Protein AF-0000000074541898 (afdb_homodimer)

pLDDT: mean 89.72, std 9.86, range [51.72, 97.56]

Foldseek 3Di:
DAWDQWKKKKKFFDPVLQVLLCVVPVPDGPVVVVPSDIDMDTHGQDPPQPCVVCVVCLVVVQVVVVCVRPVDCVSPDPDDDVVVSVVGIDMDIGNIDHDPVD/DAWDQWKKKKKFFDPVLQVLLCVVPVPDGCVVVVSSDIDMDTHGQDPPQPCVVCVVCVVVVQVVVVCVRPVPCVSPDPDDDVVVSVVGIDMDIGNIDHDPVD

Sequence (204 aa):
MNIVNRCAITIVYKQPFADWNDRVFPDMPMESHGYKESYTYLVKEEMDISEKIMKKYYKQIFEDALEGMCTDESEWPPNRTFKLFTEWFDFHISGWVVDLVKMNIVNRCAITIVYKQPFADWNDRVFPDMPMESHGYKESYTYLVKEEMDISEKIMKKYYKQIFEDALEGMCTDESEWPPNRTFKLFTEWFDFHISGWVVDLVK

Nearest PDB structures (foldseek):
  8twq-assembly1_A  TM=3.187E-01  e=6.200E+00  Lambdavirus lambda
  6v92-assembly1_H  TM=2.651E-01  e=9.153E+00  Saccharomyces cerevisiae S288C
  3po5-assembly1_A  TM=2.087E-01  e=4.837E+00  Thermus aquaticus

Structure (mmCIF, N/CA/C/O backbone):
data_AF-0000000074541898-model_v1
#
loop_
_entity.id
_entity.type
_entity.pdbx_description
1 polymer 'Uncharacterized protein'
#
loop_
_atom_site.group_PDB
_atom_site.id
_atom_site.type_symbol
_atom_site.label_atom_id
_atom_site.label_alt_id
_atom_site.label_comp_id
_atom_site.label_asym_id
_atom_site.label_entity_id
_atom_site.label_seq_id
_atom_site.pdbx_PDB_ins_code
_atom_site.Cartn_x
_atom_site.Cartn_y
_atom_site.Cartn_z
_atom_site.occupancy
_atom_site.B_iso_or_equiv
_atom_site.auth_seq_id
_atom_site.auth_comp_id
_atom_site.auth_asym_id
_atom_site.auth_atom_id
_atom_site.pdbx_PDB_model_num
ATOM 1 N N . MET A 1 1 ? -0.887 7.184 17.547 1 73.69 1 MET A N 1
ATOM 2 C CA . MET A 1 1 ? -0.823 6.23 16.438 1 73.69 1 MET A CA 1
ATOM 3 C C . MET A 1 1 ? -0.303 4.879 16.922 1 73.69 1 MET A C 1
ATOM 5 O O . MET A 1 1 ? 0.532 4.812 17.828 1 73.69 1 MET A O 1
ATOM 9 N N . ASN A 1 2 ? -1.008 3.877 16.578 1 90.94 2 ASN A N 1
ATOM 10 C CA . ASN A 1 2 ? -0.56 2.521 16.875 1 90.94 2 ASN A CA 1
ATOM 11 C C . ASN A 1 2 ? 0.365 1.982 15.797 1 90.94 2 ASN A C 1
ATOM 13 O O . ASN A 1 2 ? -0.094 1.359 14.836 1 90.94 2 ASN A O 1
ATOM 17 N N . ILE A 1 3 ? 1.641 2.166 16.078 1 91.38 3 ILE A N 1
ATOM 18 C CA . ILE A 1 3 ? 2.646 1.779 15.094 1 91.38 3 ILE A CA 1
ATOM 19 C C . ILE A 1 3 ? 2.883 0.272 15.156 1 91.38 3 ILE A C 1
ATOM 21 O O . ILE A 1 3 ? 2.98 -0.298 16.25 1 91.38 3 ILE A O 1
ATOM 25 N N . VAL A 1 4 ? 2.869 -0.28 14.07 1 92.81 4 VAL A N 1
ATOM 26 C CA . VAL A 1 4 ? 3.188 -1.697 13.93 1 92.81 4 VAL A CA 1
ATOM 27 C C . VAL A 1 4 ? 4.656 -1.86 13.539 1 92.81 4 VAL A C 1
ATOM 29 O O . VAL A 1 4 ? 5.148 -1.169 12.648 1 92.81 4 VAL A O 1
ATOM 32 N N . ASN A 1 5 ? 5.41 -2.732 14.219 1 92.25 5 ASN A N 1
ATOM 33 C CA . ASN A 1 5 ? 6.824 -2.945 13.938 1 92.25 5 ASN A CA 1
ATOM 34 C C . ASN A 1 5 ? 7.023 -3.785 12.68 1 92.25 5 ASN A C 1
ATOM 36 O O . ASN A 1 5 ? 7.566 -4.891 12.742 1 92.25 5 ASN A O 1
ATOM 40 N N . ARG A 1 6 ? 6.613 -3.246 11.586 1 93.81 6 ARG A N 1
ATOM 41 C CA . ARG A 1 6 ? 6.715 -3.84 10.258 1 93.81 6 ARG A CA 1
ATOM 42 C C . ARG A 1 6 ? 6.953 -2.771 9.203 1 93.81 6 ARG A C 1
ATOM 44 O O . ARG A 1 6 ? 6.711 -1.586 9.438 1 93.81 6 ARG A O 1
ATOM 51 N N . CYS A 1 7 ? 7.562 -3.109 8.172 1 93.5 7 CYS A N 1
ATOM 52 C CA . CYS A 1 7 ? 7.402 -2.414 6.898 1 93.5 7 CYS A CA 1
ATOM 53 C C . CYS A 1 7 ? 6.312 -3.062 6.059 1 93.5 7 CYS A C 1
ATOM 55 O O . CYS A 1 7 ? 5.832 -4.152 6.387 1 93.5 7 CYS A O 1
ATOM 57 N N . ALA A 1 8 ? 5.906 -2.365 5.109 1 95.12 8 ALA A N 1
ATOM 58 C CA . ALA A 1 8 ? 4.871 -2.924 4.242 1 95.12 8 ALA A CA 1
ATOM 59 C C . ALA A 1 8 ? 5.254 -2.783 2.771 1 95.12 8 ALA A C 1
ATOM 61 O O . ALA A 1 8 ? 5.844 -1.778 2.371 1 95.12 8 ALA A O 1
ATOM 62 N N . ILE A 1 9 ? 4.938 -3.779 2.004 1 95.12 9 ILE A N 1
ATOM 63 C CA . ILE A 1 9 ? 5.031 -3.762 0.549 1 95.12 9 ILE A CA 1
ATOM 64 C C . ILE A 1 9 ? 3.648 -3.992 -0.059 1 95.12 9 ILE A C 1
ATOM 66 O O . ILE A 1 9 ? 3.027 -5.031 0.171 1 95.12 9 ILE A O 1
ATOM 70 N N . THR A 1 10 ? 3.15 -2.988 -0.765 1 95.31 10 THR A N 1
ATOM 71 C CA . THR A 1 10 ? 1.881 -3.115 -1.47 1 95.31 10 THR A CA 1
ATOM 72 C C . THR A 1 10 ? 2.109 -3.303 -2.967 1 95.31 10 THR A C 1
ATOM 74 O O . THR A 1 10 ? 2.797 -2.5 -3.6 1 95.31 10 THR A O 1
ATOM 77 N N . ILE A 1 11 ? 1.519 -4.383 -3.486 1 94.69 11 ILE A N 1
ATOM 78 C CA . ILE A 1 11 ? 1.663 -4.59 -4.922 1 94.69 11 ILE A CA 1
ATOM 79 C C . ILE A 1 11 ? 0.333 -4.316 -5.621 1 94.69 11 ILE A C 1
ATOM 81 O O . ILE A 1 11 ? -0.734 -4.492 -5.027 1 94.69 11 ILE A O 1
ATOM 85 N N . VAL A 1 12 ? 0.429 -3.875 -6.852 1 92.31 12 VAL A N 1
ATOM 86 C CA . VAL A 1 12 ? -0.691 -3.648 -7.758 1 92.31 12 VAL A CA 1
ATOM 87 C C . VAL A 1 12 ? -0.446 -4.379 -9.078 1 92.31 12 VAL A C 1
ATOM 89 O O . VAL A 1 12 ? 0.607 -4.219 -9.695 1 92.31 12 VAL A O 1
ATOM 92 N N . TYR A 1 13 ? -1.43 -5.102 -9.453 1 92.56 13 TYR A N 1
ATOM 93 C CA . TYR A 1 13 ? -1.271 -5.898 -10.664 1 92.56 13 TYR A CA 1
AT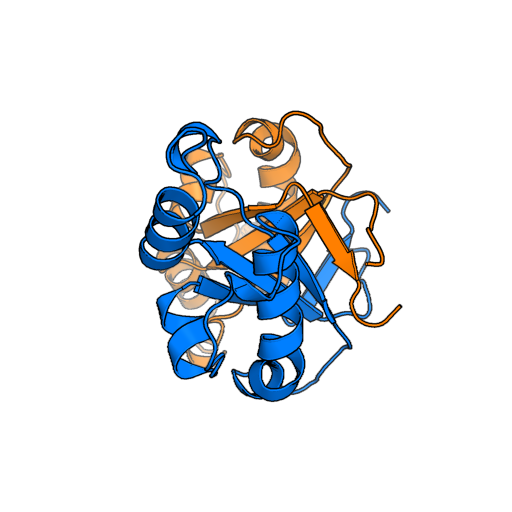OM 94 C C . TYR A 1 13 ? -1.226 -5.008 -11.898 1 92.56 13 TYR A C 1
ATOM 96 O O . TYR A 1 13 ? -2.008 -4.062 -12.016 1 92.56 13 TYR A O 1
ATOM 104 N N . LYS A 1 14 ? -0.263 -5.336 -12.773 1 92.56 14 LYS A N 1
ATOM 105 C CA . LYS A 1 14 ? -0.2 -4.68 -14.078 1 92.56 14 LYS A CA 1
ATOM 106 C C . LYS A 1 14 ? -0.802 -5.559 -15.164 1 92.56 14 LYS A C 1
ATOM 108 O O . LYS A 1 14 ? -1.227 -6.688 -14.898 1 92.56 14 LYS A O 1
ATOM 113 N N . GLN A 1 15 ? -0.822 -4.945 -16.312 1 93.19 15 GLN A N 1
ATOM 114 C CA . GLN A 1 15 ? -1.479 -5.598 -17.438 1 93.19 15 GLN A CA 1
ATOM 115 C C . GLN A 1 15 ? -0.833 -6.945 -17.734 1 93.19 15 GLN A C 1
ATOM 117 O O . GLN A 1 15 ? -1.527 -7.926 -18.016 1 93.19 15 GLN A O 1
ATOM 122 N N . PRO A 1 16 ? 0.488 -7.117 -17.688 1 94.88 16 PRO A N 1
ATOM 123 C CA . PRO A 1 16 ? 1.091 -8.414 -18 1 94.88 16 PRO A CA 1
ATOM 124 C C . PRO A 1 16 ? 0.641 -9.523 -17.047 1 94.88 16 PRO A C 1
ATOM 126 O O . PRO A 1 16 ? 0.503 -10.68 -17.469 1 94.88 16 PRO A O 1
ATOM 129 N N . PHE A 1 17 ? 0.461 -9.227 -15.859 1 94.88 17 PHE A N 1
ATOM 130 C CA . PHE A 1 17 ? -0.076 -10.211 -14.93 1 94.88 17 PHE A CA 1
ATOM 131 C C . PHE A 1 17 ? -1.477 -10.648 -15.352 1 94.88 17 PHE A C 1
ATOM 133 O O . PHE A 1 17 ? -1.789 -11.836 -15.352 1 94.88 17 PHE A O 1
ATOM 140 N N . ALA A 1 18 ? -2.27 -9.672 -15.688 1 92.56 18 ALA A N 1
ATOM 141 C CA . ALA A 1 18 ? -3.627 -9.969 -16.141 1 92.56 18 ALA A CA 1
ATOM 142 C C . ALA A 1 18 ? -3.613 -10.828 -17.406 1 92.56 18 ALA A C 1
ATOM 144 O O . ALA A 1 18 ? -4.422 -11.75 -17.531 1 92.56 18 ALA A O 1
ATOM 145 N N . ASP A 1 19 ? -2.754 -10.477 -18.281 1 94.25 19 ASP A N 1
ATOM 146 C CA . ASP A 1 19 ? -2.627 -11.25 -19.516 1 94.25 19 ASP A CA 1
ATOM 147 C C . ASP A 1 19 ? -2.303 -12.719 -19.203 1 94.25 19 ASP A C 1
ATOM 149 O O . ASP A 1 19 ? -2.846 -13.625 -19.844 1 94.25 19 ASP A O 1
ATOM 153 N N . TRP A 1 20 ? -1.341 -12.859 -18.328 1 96.06 20 TRP A N 1
ATOM 154 C CA . TRP A 1 20 ? -0.98 -14.203 -17.906 1 96.06 20 TRP A CA 1
ATOM 155 C C . TRP A 1 20 ? -2.191 -14.945 -17.344 1 96.06 20 TRP A C 1
ATOM 157 O O . TRP A 1 20 ? -2.475 -16.078 -17.734 1 96.06 20 TRP A O 1
ATOM 167 N N . ASN A 1 21 ? -2.855 -14.352 -16.375 1 93.69 21 ASN A N 1
ATOM 168 C CA . ASN A 1 21 ? -4.047 -14.961 -15.797 1 93.69 21 ASN A CA 1
ATOM 169 C C . ASN A 1 21 ? -5.059 -15.352 -16.875 1 93.69 21 ASN A C 1
ATOM 171 O O . ASN A 1 21 ? -5.617 -16.453 -16.828 1 93.69 21 ASN A O 1
ATOM 175 N N . ASP A 1 22 ? -5.297 -14.43 -17.797 1 93.62 22 ASP A N 1
ATOM 176 C CA . ASP A 1 22 ? -6.32 -14.617 -18.828 1 93.62 22 ASP A CA 1
ATOM 177 C C . ASP A 1 22 ? -5.93 -15.734 -19.797 1 93.62 22 ASP A C 1
ATOM 179 O O . ASP A 1 22 ? -6.797 -16.391 -20.375 1 93.62 22 ASP A O 1
ATOM 183 N N . ARG A 1 23 ? -4.648 -15.93 -19.984 1 95.25 23 ARG A N 1
ATOM 184 C CA . ARG A 1 23 ? -4.168 -17.047 -20.797 1 95.25 23 ARG A CA 1
ATOM 185 C C . ARG A 1 23 ? -4.395 -18.375 -20.078 1 95.25 23 ARG A C 1
ATOM 187 O O . ARG A 1 23 ? -4.828 -19.344 -20.703 1 95.25 23 ARG A O 1
ATOM 194 N N . VAL A 1 24 ? -4.07 -18.406 -18.828 1 94.44 24 VAL A N 1
ATOM 195 C CA . VAL A 1 24 ? -4.191 -19.625 -18.031 1 94.44 24 VAL A CA 1
ATOM 196 C C . VAL A 1 24 ? -5.664 -19.938 -17.781 1 94.44 24 VAL A C 1
ATOM 198 O O . VAL A 1 24 ? -6.07 -21.094 -17.781 1 94.44 24 VAL A O 1
ATOM 201 N N . PHE A 1 25 ? -6.438 -18.797 -17.547 1 93.38 25 PHE A N 1
ATOM 202 C CA . PHE A 1 25 ? -7.859 -18.953 -17.25 1 93.38 25 PHE A CA 1
ATOM 203 C C . PHE A 1 25 ? -8.695 -18.078 -18.188 1 93.38 25 PHE A C 1
ATOM 205 O O . PHE A 1 25 ? -9.312 -17.094 -17.734 1 93.38 25 PHE A O 1
ATOM 212 N N . PRO A 1 26 ? -8.93 -18.484 -19.359 1 92.12 26 PRO A N 1
ATOM 213 C CA . PRO A 1 26 ? -9.656 -17.656 -20.328 1 92.12 26 PRO A CA 1
ATOM 214 C C . PRO A 1 26 ? -11.125 -17.469 -19.969 1 92.12 26 PRO A C 1
ATOM 216 O O . PRO A 1 26 ? -11.727 -16.453 -20.328 1 92.12 26 PRO A O 1
ATOM 219 N N . ASP A 1 27 ? -11.672 -18.359 -19.156 1 91.88 27 ASP A N 1
ATOM 220 C CA . ASP A 1 27 ? -13.086 -18.297 -18.812 1 91.88 27 ASP A CA 1
ATOM 221 C C . ASP A 1 27 ? -13.297 -17.453 -17.547 1 91.88 27 ASP A C 1
ATOM 223 O O . ASP A 1 27 ? -14.43 -17.109 -17.203 1 91.88 27 ASP A O 1
ATOM 227 N N . MET A 1 28 ? -12.188 -17.141 -16.891 1 87.44 28 MET A N 1
ATOM 228 C CA . MET A 1 28 ? -12.25 -16.328 -15.68 1 87.44 28 MET A CA 1
ATOM 229 C C . MET A 1 28 ? -11.258 -15.172 -15.758 1 87.44 28 MET A C 1
ATOM 231 O O . MET A 1 28 ? -10.305 -15.109 -14.977 1 87.44 28 MET A O 1
ATOM 235 N N . PRO A 1 29 ? -11.469 -14.234 -16.609 1 86.81 29 PRO A N 1
ATOM 236 C CA . PRO A 1 29 ? -10.5 -13.148 -16.797 1 86.81 29 PRO A CA 1
ATOM 237 C C . PRO A 1 29 ? -10.383 -12.258 -15.562 1 86.81 29 PRO A C 1
ATOM 239 O O . PRO A 1 29 ? -11.344 -12.125 -14.797 1 86.81 29 PRO A O 1
ATOM 242 N N . MET A 1 30 ? -9.188 -11.719 -15.328 1 82.5 30 MET A N 1
ATOM 243 C CA . MET A 1 30 ? -8.883 -10.898 -14.164 1 82.5 30 MET A CA 1
ATOM 244 C C . MET A 1 30 ? -9.75 -9.641 -14.141 1 82.5 30 MET A C 1
ATOM 246 O O . MET A 1 30 ? -10.211 -9.219 -13.078 1 82.5 30 MET A O 1
ATOM 250 N N . GLU A 1 31 ? -9.883 -9.031 -15.242 1 73.06 31 GLU A N 1
ATOM 251 C CA . GLU A 1 31 ? -10.719 -7.832 -15.297 1 73.06 31 GLU A CA 1
ATOM 252 C C . GLU A 1 31 ? -12.109 -8.102 -14.742 1 73.06 31 GLU A C 1
ATOM 254 O O . GLU A 1 31 ? -12.734 -7.215 -14.164 1 73.06 31 GLU A O 1
ATOM 259 N N . SER A 1 32 ? -12.461 -9.219 -15.008 1 64.62 32 SER A N 1
ATOM 260 C CA . SER A 1 32 ? -13.797 -9.594 -14.555 1 64.62 32 SER A CA 1
ATOM 261 C C . SER A 1 32 ? -13.859 -9.664 -13.031 1 64.62 32 SER A C 1
ATOM 263 O O . SER A 1 32 ? -14.945 -9.57 -12.445 1 64.62 32 SER A O 1
ATOM 265 N N . HIS A 1 33 ? -12.758 -9.805 -12.516 1 57 33 HIS A N 1
ATOM 266 C CA . HIS A 1 33 ? -12.703 -9.945 -11.07 1 57 33 HIS A CA 1
ATOM 267 C C . HIS A 1 33 ? -12.531 -8.594 -10.391 1 57 33 HIS A C 1
ATOM 269 O O . HIS A 1 33 ? -12.602 -8.5 -9.156 1 57 33 HIS A O 1
ATOM 275 N N . GLY A 1 34 ? -12.594 -7.566 -11.227 1 54.97 34 GLY A N 1
ATOM 276 C CA . GLY A 1 34 ? -12.43 -6.301 -10.531 1 54.97 34 GLY A CA 1
ATOM 277 C C . GLY A 1 34 ? -11.109 -6.191 -9.797 1 54.97 34 GLY A C 1
ATOM 278 O O . GLY A 1 34 ? -11.016 -5.516 -8.766 1 54.97 34 GLY A O 1
ATOM 279 N N . TYR A 1 35 ? -10.227 -7.094 -10.164 1 51.72 35 TYR A N 1
ATOM 280 C CA . TYR A 1 35 ? -9 -7.309 -9.414 1 51.72 35 TYR A CA 1
ATOM 281 C C . TYR A 1 35 ? -8.117 -6.062 -9.438 1 51.72 35 TYR A C 1
ATOM 283 O O . TYR A 1 35 ? -6.977 -6.109 -9.906 1 51.72 35 TYR A O 1
ATOM 291 N N . LYS A 1 36 ? -8.711 -4.883 -9.711 1 59.44 36 LYS A N 1
ATOM 292 C CA . LYS A 1 36 ? -7.891 -3.709 -9.422 1 59.44 36 LYS A CA 1
ATOM 293 C C . LYS A 1 36 ? -7.422 -3.705 -7.973 1 59.44 36 LYS A C 1
ATOM 295 O O . LYS A 1 36 ? -7.02 -2.666 -7.445 1 59.44 36 LYS A O 1
ATOM 300 N N . GLU A 1 37 ? -7.246 -4.922 -7.594 1 69.25 37 GLU A N 1
ATOM 301 C CA . GLU A 1 37 ? -7.035 -5.059 -6.156 1 69.25 37 GLU A CA 1
ATOM 302 C C . GLU A 1 37 ? -5.551 -5.004 -5.809 1 69.25 37 GLU A C 1
ATOM 304 O O . GLU A 1 37 ? -4.703 -5.367 -6.625 1 69.25 37 GLU A O 1
ATOM 309 N N . SER A 1 38 ? -5.254 -4.367 -4.824 1 85.5 38 SER A N 1
ATOM 310 C CA . SER A 1 38 ? -3.914 -4.348 -4.242 1 85.5 38 SER A CA 1
ATOM 311 C C . SER A 1 38 ? -3.799 -5.336 -3.088 1 85.5 3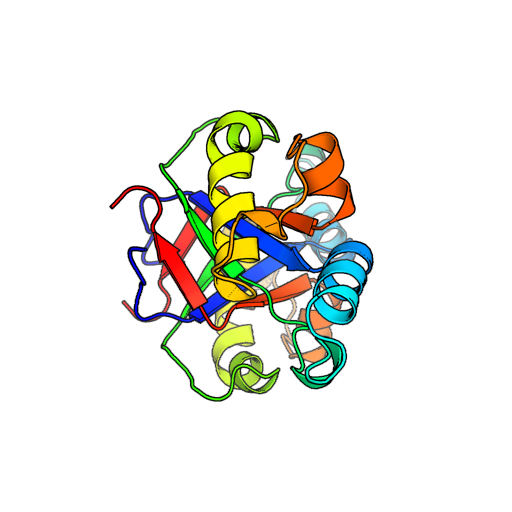8 SER A C 1
ATOM 313 O O . SER A 1 38 ? -4.801 -5.688 -2.461 1 85.5 38 SER A O 1
ATOM 315 N N . TYR A 1 39 ? -2.598 -5.875 -3.002 1 90.06 39 TYR A N 1
ATOM 316 C CA . TYR A 1 39 ? -2.271 -6.727 -1.865 1 90.06 39 TYR A CA 1
ATOM 317 C C . TYR A 1 39 ? -1.123 -6.141 -1.054 1 90.06 39 TYR A C 1
ATOM 319 O O . TYR A 1 39 ? -0.152 -5.633 -1.618 1 90.06 39 TYR A O 1
ATOM 327 N N . THR A 1 40 ? -1.304 -6.219 0.224 1 95.44 40 THR A N 1
ATOM 328 C CA . THR A 1 40 ? -0.273 -5.652 1.088 1 95.44 40 THR A CA 1
ATOM 329 C C . THR A 1 40 ? 0.391 -6.746 1.923 1 95.44 40 THR A C 1
ATOM 331 O O . THR A 1 40 ? -0.292 -7.551 2.555 1 95.44 40 THR A O 1
ATOM 334 N N . TYR A 1 41 ? 1.699 -6.723 1.882 1 96.88 41 TYR A N 1
ATOM 335 C CA . TYR A 1 41 ? 2.512 -7.664 2.645 1 96.88 41 TYR A CA 1
ATOM 336 C C . TYR A 1 41 ? 3.283 -6.949 3.746 1 96.88 41 TYR A C 1
ATOM 338 O O . TYR A 1 41 ? 3.994 -5.977 3.484 1 96.88 41 TYR A O 1
ATOM 346 N N . LEU A 1 42 ? 3.102 -7.438 4.953 1 96.5 42 LEU A N 1
ATOM 347 C CA . LEU A 1 42 ? 3.93 -6.957 6.055 1 96.5 42 LEU A CA 1
ATOM 348 C C . LEU A 1 42 ? 5.242 -7.73 6.125 1 96.5 42 LEU A C 1
ATOM 350 O O . LEU A 1 42 ? 5.25 -8.953 6.008 1 96.5 42 LEU A O 1
ATOM 354 N N . VAL A 1 43 ? 6.336 -7 6.27 1 95.12 43 VAL A N 1
ATOM 355 C CA . VAL A 1 43 ? 7.66 -7.609 6.328 1 95.12 43 VAL A CA 1
ATOM 356 C C . VAL A 1 43 ? 8.422 -7.062 7.531 1 95.12 43 VAL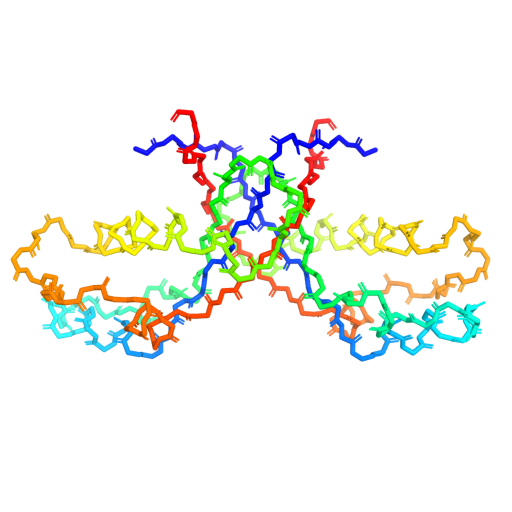 A C 1
ATOM 358 O O . VAL A 1 43 ? 7.918 -6.203 8.258 1 95.12 43 VAL A O 1
ATOM 361 N N . LYS A 1 44 ? 9.531 -7.586 7.777 1 93.25 44 LYS A N 1
ATOM 362 C CA . LYS A 1 44 ? 10.32 -7.148 8.93 1 93.25 44 LYS A CA 1
ATOM 363 C C . LYS A 1 44 ? 10.688 -5.672 8.805 1 93.25 44 LYS A C 1
ATOM 365 O O . LYS A 1 44 ? 10.953 -5.18 7.711 1 93.25 44 LYS A O 1
ATOM 370 N N . GLU A 1 45 ? 10.688 -5.086 9.922 1 89.44 45 GLU A N 1
ATOM 371 C CA . GLU A 1 45 ? 11.133 -3.695 9.953 1 89.44 45 GLU A CA 1
ATOM 372 C C . GLU A 1 45 ? 12.57 -3.568 9.453 1 89.44 45 GLU A C 1
ATOM 374 O O . GLU A 1 45 ? 13.445 -4.328 9.867 1 89.44 45 GLU A O 1
ATOM 379 N N . GLU A 1 46 ? 12.711 -2.74 8.508 1 82.69 46 GLU A N 1
ATOM 380 C CA . GLU A 1 46 ? 14.039 -2.463 7.961 1 82.69 46 GLU A CA 1
ATOM 381 C C . GLU A 1 46 ? 14.344 -0.967 7.984 1 82.69 46 GLU A C 1
ATOM 383 O O . GLU A 1 46 ? 13.445 -0.142 7.816 1 82.69 46 GLU A O 1
ATOM 388 N N . MET A 1 47 ? 15.539 -0.646 8.195 1 74.81 47 MET A N 1
ATOM 389 C CA . MET A 1 47 ? 15.945 0.756 8.234 1 74.81 47 MET A CA 1
ATOM 390 C C . MET A 1 47 ? 16.094 1.316 6.824 1 74.81 47 MET A C 1
ATOM 392 O O . MET A 1 47 ? 15.789 2.484 6.578 1 74.81 47 MET A O 1
ATOM 396 N N . ASP A 1 48 ? 16.594 0.453 5.98 1 73.25 48 ASP A N 1
ATOM 397 C CA . ASP A 1 48 ? 16.766 0.865 4.59 1 73.25 48 ASP A CA 1
ATOM 398 C C . ASP A 1 48 ? 15.562 0.438 3.746 1 73.25 48 ASP A C 1
ATOM 400 O O . ASP A 1 48 ? 15.492 -0.705 3.289 1 73.25 48 ASP A O 1
ATOM 404 N N . ILE A 1 49 ? 14.688 1.311 3.658 1 66.56 49 ILE A N 1
ATOM 405 C CA . ILE A 1 49 ? 13.43 1.009 2.979 1 66.56 49 ILE A CA 1
ATOM 406 C C . ILE A 1 49 ? 13.57 1.306 1.486 1 66.56 49 ILE A C 1
ATOM 408 O O . ILE A 1 49 ? 12.578 1.58 0.809 1 66.56 49 ILE A O 1
ATOM 412 N N . SER A 1 50 ? 14.664 1.135 1.011 1 72.44 50 SER A N 1
ATOM 413 C CA . SER A 1 50 ? 14.852 1.322 -0.424 1 72.44 50 SER A CA 1
ATOM 414 C C . SER A 1 50 ? 14.461 0.071 -1.202 1 72.44 50 SER A C 1
ATOM 416 O O . SER A 1 50 ? 13.891 -0.864 -0.637 1 72.44 50 SER A O 1
ATOM 418 N N . GLU A 1 51 ? 14.68 0.112 -2.445 1 79.25 51 GLU A N 1
ATOM 419 C CA . GLU A 1 51 ? 14.398 -1.024 -3.316 1 79.25 51 GLU A CA 1
ATOM 420 C C . GLU A 1 51 ? 15.188 -2.258 -2.891 1 79.25 51 GLU A C 1
ATOM 422 O O . GLU A 1 51 ? 14.875 -3.377 -3.307 1 79.25 51 GLU A O 1
ATOM 427 N N . LYS A 1 52 ? 16.047 -2.064 -1.861 1 83.75 52 LYS A N 1
ATOM 428 C CA . LYS A 1 52 ? 16.844 -3.184 -1.386 1 83.75 52 LYS A CA 1
ATOM 429 C C . LYS A 1 52 ? 15.992 -4.211 -0.656 1 83.75 52 LYS A C 1
ATOM 431 O O . LYS A 1 52 ? 16.266 -5.41 -0.713 1 83.75 52 LYS A O 1
ATOM 436 N N . ILE A 1 53 ? 14.961 -3.713 -0.045 1 89.19 53 ILE A N 1
ATOM 437 C CA . ILE A 1 53 ? 14.07 -4.621 0.674 1 89.19 53 ILE A CA 1
ATOM 438 C C . ILE A 1 53 ? 13.43 -5.598 -0.307 1 89.19 53 ILE A C 1
ATOM 440 O O . ILE A 1 53 ? 13.125 -6.738 0.054 1 89.19 53 ILE A O 1
ATOM 444 N N . MET A 1 54 ? 13.32 -5.188 -1.557 1 91.56 54 MET A N 1
ATOM 445 C CA . MET A 1 54 ? 12.672 -6.031 -2.555 1 91.56 54 MET A CA 1
ATOM 446 C C . MET A 1 54 ? 13.547 -7.23 -2.906 1 91.56 54 MET A C 1
ATOM 448 O O . MET A 1 54 ? 13.031 -8.289 -3.281 1 91.56 54 MET A O 1
ATOM 452 N N . LYS A 1 55 ? 14.797 -7.023 -2.791 1 89.62 55 LYS A N 1
ATOM 453 C CA . LYS A 1 55 ? 15.695 -8.148 -3.039 1 89.62 55 LYS A CA 1
ATOM 454 C C . LYS A 1 55 ? 15.406 -9.305 -2.09 1 89.62 55 LYS A C 1
ATOM 456 O O . LYS A 1 55 ? 15.594 -10.469 -2.445 1 89.62 55 LYS A O 1
ATOM 461 N N . LYS A 1 56 ? 14.906 -8.938 -1.036 1 92 56 LYS A N 1
ATOM 462 C CA . LYS A 1 56 ? 14.68 -9.938 0.006 1 92 56 LYS A CA 1
ATOM 463 C C . LYS A 1 56 ? 13.312 -10.594 -0.154 1 92 56 LYS A C 1
ATOM 465 O O . LYS A 1 56 ? 13.133 -11.766 0.177 1 92 56 LYS A O 1
ATOM 470 N N . TYR A 1 57 ? 12.32 -9.836 -0.673 1 94.75 57 TYR A N 1
ATOM 471 C CA . TYR A 1 57 ? 10.961 -10.328 -0.478 1 94.75 57 TYR A CA 1
ATOM 472 C C . TYR A 1 57 ? 10.242 -10.492 -1.812 1 94.75 57 TYR A C 1
ATOM 474 O O . TYR A 1 57 ? 9.18 -11.117 -1.881 1 94.75 57 TYR A O 1
ATOM 482 N N . TYR A 1 58 ? 10.789 -10 -2.914 1 96.12 58 TYR A N 1
ATOM 483 C CA . TYR A 1 58 ? 10.016 -9.961 -4.152 1 96.12 58 TYR A CA 1
ATOM 484 C C . TYR A 1 58 ? 9.664 -11.367 -4.613 1 96.12 58 TYR A C 1
ATOM 486 O O . TYR A 1 58 ? 8.578 -11.602 -5.152 1 96.12 58 TYR A O 1
ATOM 494 N N . LYS A 1 59 ? 10.539 -12.297 -4.375 1 96.25 59 LYS A N 1
ATOM 495 C CA . LYS A 1 59 ? 10.281 -13.648 -4.855 1 96.25 59 LYS A CA 1
ATOM 496 C C . LYS A 1 59 ? 9.086 -14.266 -4.133 1 96.25 59 LYS A C 1
ATOM 498 O O . LYS A 1 59 ? 8.219 -14.875 -4.77 1 96.25 59 LYS A O 1
ATOM 503 N N . GLN A 1 60 ? 9.133 -14.148 -2.861 1 95.62 60 GLN A N 1
ATOM 504 C CA . GLN A 1 60 ? 8.031 -14.68 -2.062 1 95.62 60 GLN A CA 1
ATOM 505 C C . GLN A 1 60 ? 6.707 -14.016 -2.436 1 95.62 60 GLN A C 1
ATOM 507 O O . GLN A 1 6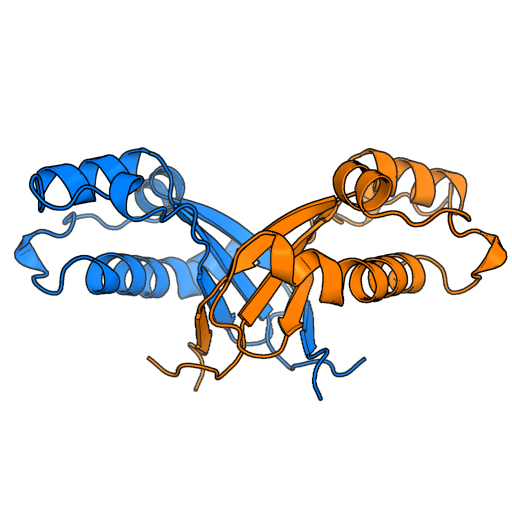0 ? 5.676 -14.688 -2.531 1 95.62 60 GLN A O 1
ATOM 512 N N . ILE A 1 61 ? 6.719 -12.758 -2.635 1 96.19 61 ILE A N 1
ATOM 513 C CA . ILE A 1 61 ? 5.527 -12 -2.994 1 96.19 61 ILE A CA 1
ATOM 514 C C . ILE A 1 61 ? 5.023 -12.453 -4.363 1 96.19 61 ILE A C 1
ATOM 516 O O . ILE A 1 61 ? 3.822 -12.664 -4.551 1 96.19 61 ILE A O 1
ATOM 520 N N . PHE A 1 62 ? 6.008 -12.617 -5.266 1 96.75 62 PHE A N 1
ATOM 521 C CA . PHE A 1 62 ? 5.668 -13.055 -6.617 1 96.75 62 PHE A CA 1
ATOM 522 C C . PHE A 1 62 ? 4.957 -14.398 -6.59 1 96.75 62 PHE A C 1
ATOM 524 O O . PHE A 1 62 ? 3.883 -14.555 -7.172 1 96.75 62 PHE A O 1
ATOM 531 N N . GLU A 1 63 ? 5.438 -15.297 -5.883 1 95.88 63 GLU A N 1
ATOM 532 C CA . GLU A 1 63 ? 4.879 -16.641 -5.82 1 95.88 63 GLU A CA 1
ATOM 533 C C . GLU A 1 63 ? 3.529 -16.656 -5.109 1 95.88 63 GLU A C 1
ATOM 535 O O . GLU A 1 63 ? 2.617 -17.391 -5.504 1 95.88 63 GLU A O 1
ATOM 540 N N . ASP A 1 64 ? 3.439 -15.852 -4.141 1 93.94 64 ASP A N 1
ATOM 541 C CA . ASP A 1 64 ? 2.164 -15.742 -3.439 1 93.94 64 ASP A CA 1
ATOM 542 C C . ASP A 1 64 ? 1.067 -15.234 -4.371 1 93.94 64 ASP A C 1
ATOM 544 O O . ASP A 1 64 ? -0.052 -15.75 -4.363 1 93.94 64 ASP A O 1
ATOM 548 N N . ALA A 1 65 ? 1.394 -14.188 -5.148 1 92.69 65 ALA A N 1
ATOM 549 C CA . ALA A 1 65 ? 0.435 -13.602 -6.086 1 92.69 65 ALA A CA 1
ATOM 550 C C . ALA A 1 65 ? 0.005 -14.633 -7.133 1 92.69 65 ALA A C 1
ATOM 552 O O . ALA A 1 65 ? -1.186 -14.766 -7.426 1 92.69 65 ALA A O 1
ATOM 553 N N . LEU A 1 66 ? 0.976 -15.359 -7.648 1 94.56 66 LEU A N 1
ATOM 554 C CA . LEU A 1 66 ? 0.674 -16.391 -8.641 1 94.56 66 LEU A CA 1
ATOM 555 C C . LEU A 1 66 ? -0.206 -17.484 -8.047 1 94.56 66 LEU A C 1
ATOM 557 O O . LEU A 1 66 ? -1.189 -17.891 -8.664 1 94.56 66 LEU A O 1
ATOM 561 N N . GLU A 1 67 ? 0.172 -17.891 -6.832 1 93.62 67 GLU A N 1
ATOM 562 C CA . GLU A 1 67 ? -0.566 -18.953 -6.152 1 93.62 67 GLU A CA 1
ATOM 563 C C . GLU A 1 67 ? -2.01 -18.531 -5.887 1 93.62 67 GLU A 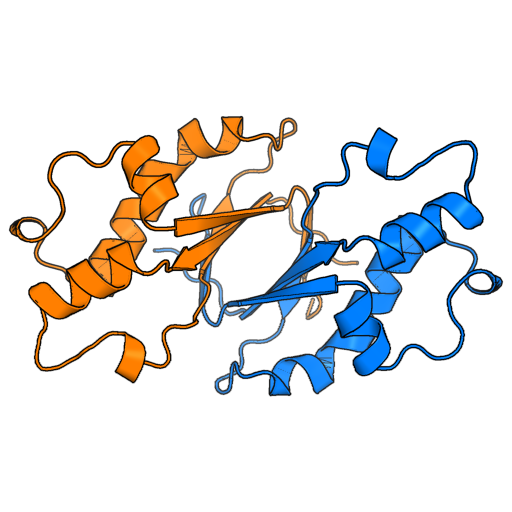C 1
ATOM 565 O O . GLU A 1 67 ? -2.918 -19.359 -5.926 1 93.62 67 GLU A O 1
ATOM 570 N N . GLY A 1 68 ? -2.229 -17.25 -5.66 1 88.69 68 GLY A N 1
ATOM 571 C CA . GLY A 1 68 ? -3.566 -16.734 -5.434 1 88.69 68 GLY A CA 1
ATOM 572 C C . GLY A 1 68 ? -4.477 -16.875 -6.641 1 88.69 68 GLY A C 1
ATOM 573 O O . GLY A 1 68 ? -5.695 -16.969 -6.496 1 88.69 68 GLY A O 1
ATOM 574 N N . MET A 1 69 ? -3.896 -16.922 -7.809 1 89.94 69 MET A N 1
ATOM 575 C CA . MET A 1 69 ? -4.664 -17.062 -9.047 1 89.94 69 MET A CA 1
ATOM 576 C C . MET A 1 69 ? -4.695 -18.5 -9.516 1 89.94 69 MET A C 1
ATOM 578 O O . MET A 1 69 ? -5.727 -18.984 -9.977 1 89.94 69 MET A O 1
ATOM 582 N N . CYS A 1 70 ? -3.529 -19.156 -9.344 1 94.12 70 CYS A N 1
ATOM 583 C CA . CYS A 1 70 ? -3.348 -20.5 -9.867 1 94.12 70 CYS A CA 1
ATOM 584 C C . CYS A 1 70 ? -2.441 -21.328 -8.961 1 94.12 70 CYS A C 1
ATOM 586 O O . CYS A 1 70 ? -1.272 -20.984 -8.773 1 94.12 70 CYS A O 1
ATOM 588 N N . THR A 1 71 ? -2.918 -22.5 -8.469 1 94.94 71 THR A N 1
ATOM 589 C CA . THR A 1 71 ? -2.129 -23.312 -7.559 1 94.94 71 THR A CA 1
ATOM 590 C C . THR A 1 71 ? -1.189 -24.234 -8.336 1 94.94 71 THR A C 1
ATOM 592 O O . THR A 1 71 ? -0.273 -24.828 -7.754 1 94.94 71 THR A O 1
ATOM 595 N N . ASP A 1 72 ? -1.421 -24.391 -9.578 1 96.56 72 ASP A N 1
ATOM 596 C CA . ASP A 1 72 ? -0.561 -25.219 -10.414 1 96.56 72 ASP A CA 1
ATOM 597 C C . ASP A 1 72 ? 0.711 -24.469 -10.805 1 96.56 72 ASP A C 1
ATOM 599 O O . ASP A 1 72 ? 0.707 -23.688 -11.758 1 96.56 72 ASP A O 1
ATOM 603 N N . GLU A 1 73 ? 1.832 -24.781 -10.273 1 95.62 73 GLU A N 1
ATOM 604 C CA . GLU A 1 73 ? 3.096 -24.078 -10.461 1 95.62 73 GLU A CA 1
ATOM 605 C C . GLU A 1 73 ? 3.629 -24.266 -11.875 1 95.62 73 GLU A C 1
ATOM 607 O O . GLU A 1 73 ? 4.477 -23.5 -12.336 1 95.62 73 GLU A O 1
ATOM 612 N N . SER A 1 74 ? 3.152 -25.312 -12.555 1 96.69 74 SER A N 1
ATOM 613 C CA . SER A 1 74 ? 3.617 -25.562 -13.922 1 96.69 74 SER A CA 1
ATOM 614 C C . SER A 1 74 ? 3.121 -24.469 -14.875 1 96.69 74 SER A C 1
ATOM 616 O O . SER A 1 74 ? 3.658 -24.312 -15.969 1 96.69 74 SER A O 1
ATOM 618 N N . GLU A 1 75 ? 2.156 -23.766 -14.508 1 96.75 75 GLU A N 1
ATOM 619 C CA . GLU A 1 75 ? 1.602 -22.688 -15.328 1 96.75 75 GLU A CA 1
ATOM 620 C C . GLU A 1 75 ? 2.301 -21.359 -15.047 1 96.75 75 GLU A C 1
ATOM 622 O O . GLU A 1 75 ? 2.107 -20.375 -15.773 1 96.75 75 GLU A O 1
ATOM 627 N N . TRP A 1 76 ? 3.184 -21.344 -13.977 1 97.38 76 TRP A N 1
ATOM 628 C CA . TRP A 1 76 ? 3.842 -20.094 -13.578 1 97.38 76 TRP A CA 1
ATOM 629 C C . TRP A 1 76 ? 5.008 -19.781 -14.508 1 97.38 76 TRP A C 1
ATOM 631 O O . TRP A 1 76 ? 5.598 -20.688 -15.109 1 97.38 76 TRP A O 1
ATOM 641 N N . PRO A 1 77 ? 5.254 -18.5 -14.688 1 96.5 77 PRO A N 1
ATOM 642 C CA . PRO A 1 77 ? 6.48 -18.203 -15.43 1 96.5 77 PRO A CA 1
ATOM 643 C C . PRO A 1 77 ? 7.711 -18.875 -14.82 1 96.5 77 PRO A C 1
ATOM 645 O O . PRO A 1 77 ? 7.898 -18.812 -13.602 1 96.5 77 PRO A O 1
ATOM 648 N N . PRO A 1 78 ? 8.547 -19.422 -15.656 1 94.19 78 PRO A N 1
ATOM 649 C CA . PRO A 1 78 ? 9.688 -20.172 -15.125 1 94.19 78 PRO A CA 1
ATOM 650 C C . PRO A 1 78 ? 10.773 -19.266 -14.539 1 94.19 78 PRO A C 1
ATOM 652 O O . PRO A 1 78 ? 11.414 -19.641 -13.555 1 94.19 78 PRO A O 1
ATOM 655 N N . ASN A 1 79 ? 11.062 -18.141 -15.148 1 94.81 79 ASN A N 1
ATOM 656 C CA . ASN A 1 79 ? 12.07 -17.203 -14.664 1 94.81 79 ASN A CA 1
ATOM 657 C C . ASN A 1 79 ? 11.438 -16.031 -13.938 1 94.81 79 ASN A C 1
ATOM 659 O O . ASN A 1 79 ? 11.156 -14.992 -14.547 1 94.81 79 ASN A O 1
ATOM 663 N N . ARG A 1 80 ? 11.344 -16.25 -12.664 1 96 80 ARG A N 1
ATOM 664 C CA . ARG A 1 80 ? 10.695 -15.211 -11.859 1 96 80 ARG A CA 1
ATOM 665 C C . ARG A 1 80 ? 11.719 -14.258 -11.258 1 96 80 ARG A C 1
ATOM 667 O O . ARG A 1 80 ? 11.875 -14.195 -10.039 1 96 80 ARG A O 1
ATOM 674 N N . THR A 1 81 ? 12.32 -13.406 -12.078 1 96.5 81 THR A N 1
ATOM 675 C CA . THR A 1 81 ? 13.344 -12.422 -11.719 1 96.5 81 THR A CA 1
ATOM 676 C C . THR A 1 81 ? 12.695 -11.148 -11.188 1 96.5 81 THR A C 1
ATOM 678 O O . THR A 1 81 ? 11.484 -10.969 -11.297 1 96.5 81 THR A O 1
ATOM 681 N N . PHE A 1 82 ? 13.586 -10.359 -10.641 1 96 82 PHE A N 1
ATOM 682 C CA . PHE A 1 82 ? 13.078 -9.062 -10.188 1 96 82 PHE A CA 1
ATOM 683 C C . PHE A 1 82 ? 12.617 -8.227 -11.375 1 96 82 PHE A C 1
ATOM 685 O O . PHE A 1 82 ? 11.641 -7.473 -11.266 1 96 82 PHE A O 1
ATOM 692 N N . LYS A 1 83 ? 13.297 -8.359 -12.477 1 96.56 83 LYS A N 1
ATOM 693 C CA . LYS A 1 83 ? 12.883 -7.656 -13.688 1 96.56 83 LYS A CA 1
ATOM 694 C C . LYS A 1 83 ? 11.469 -8.047 -14.094 1 96.56 83 LYS A C 1
ATOM 696 O O . LYS A 1 83 ? 10.633 -7.184 -14.375 1 96.56 83 LYS A O 1
ATOM 701 N N . LEU A 1 84 ? 11.188 -9.297 -14.125 1 97.56 84 LEU A N 1
ATOM 702 C CA . LEU A 1 84 ? 9.852 -9.766 -14.477 1 97.56 84 LEU A CA 1
ATOM 703 C C . LEU A 1 84 ? 8.828 -9.289 -13.453 1 97.56 84 LEU A C 1
ATOM 705 O O . LEU A 1 84 ? 7.723 -8.883 -13.812 1 97.56 84 LEU A O 1
ATOM 709 N N . PHE A 1 85 ? 9.25 -9.344 -12.172 1 97.19 85 PHE A N 1
ATOM 710 C CA . PHE A 1 85 ? 8.383 -8.867 -11.102 1 97.19 85 PHE A CA 1
ATOM 711 C C . PHE A 1 85 ? 7.934 -7.438 -11.367 1 97.19 85 PHE A C 1
ATOM 713 O O . PHE A 1 85 ? 6.742 -7.129 -11.273 1 97.19 85 PHE A O 1
ATOM 720 N N . THR A 1 86 ? 8.859 -6.578 -11.766 1 95.88 86 THR A N 1
ATOM 721 C CA . THR A 1 86 ? 8.547 -5.164 -11.945 1 95.88 86 THR A CA 1
ATOM 722 C C . THR A 1 86 ? 7.734 -4.941 -13.219 1 95.88 86 THR A C 1
ATOM 724 O O . THR A 1 86 ? 7.086 -3.906 -13.375 1 95.88 86 THR A O 1
ATOM 727 N N . GLU A 1 87 ? 7.742 -5.871 -14.109 1 96.94 87 GLU A N 1
ATOM 728 C CA . GLU A 1 87 ? 6.891 -5.816 -15.297 1 96.94 87 GLU A CA 1
ATOM 729 C C . GLU A 1 87 ? 5.453 -6.203 -14.969 1 96.94 87 GLU A C 1
ATOM 731 O O . GLU A 1 87 ? 4.516 -5.719 -15.602 1 96.94 87 GLU A O 1
ATOM 736 N N . TRP A 1 88 ? 5.344 -7.062 -13.984 1 95.62 88 TRP A N 1
ATOM 737 C CA . TRP A 1 88 ? 4.039 -7.637 -13.672 1 95.62 88 TRP A CA 1
ATOM 738 C C . TRP A 1 88 ? 3.328 -6.824 -12.594 1 95.62 88 TRP A C 1
ATOM 740 O O . TRP A 1 88 ? 2.1 -6.848 -12.5 1 95.62 88 TRP A O 1
ATOM 750 N N . PHE A 1 89 ? 4.172 -6.121 -11.773 1 95.06 89 PHE A N 1
ATOM 751 C CA . PHE A 1 89 ? 3.58 -5.441 -10.625 1 95.06 89 PHE A CA 1
ATOM 752 C C . PHE A 1 89 ? 4.141 -4.031 -10.484 1 95.06 89 PHE A C 1
ATOM 754 O O . PHE A 1 89 ? 5.328 -3.801 -10.734 1 95.06 89 PHE A O 1
ATOM 761 N N . ASP A 1 90 ? 3.266 -3.146 -10.133 1 92.88 90 ASP A N 1
ATOM 762 C CA . ASP A 1 90 ? 3.729 -1.975 -9.398 1 92.88 90 ASP A CA 1
ATOM 763 C C . ASP A 1 90 ? 3.822 -2.27 -7.898 1 92.88 90 ASP A C 1
ATOM 765 O O . ASP A 1 90 ? 3.184 -3.199 -7.402 1 92.88 90 ASP A O 1
ATOM 769 N N . PHE A 1 91 ? 4.699 -1.502 -7.297 1 93.19 91 PHE A N 1
ATOM 770 C CA . PHE A 1 91 ? 4.785 -1.739 -5.859 1 93.19 91 PHE A CA 1
ATOM 771 C C . PHE A 1 91 ? 5.125 -0.452 -5.117 1 93.19 91 PHE A C 1
ATOM 773 O O . PHE A 1 91 ? 5.703 0.47 -5.695 1 93.19 91 PHE A O 1
ATOM 780 N N . HIS A 1 92 ? 4.676 -0.412 -3.873 1 91.75 92 HIS A N 1
ATOM 781 C CA . HIS A 1 92 ? 4.941 0.681 -2.945 1 91.75 92 HIS A CA 1
ATOM 782 C C . HIS A 1 92 ? 5.504 0.161 -1.628 1 91.75 92 HIS A C 1
ATOM 784 O O . HIS A 1 92 ? 4.945 -0.759 -1.028 1 91.75 92 HIS A O 1
ATOM 790 N N . ILE A 1 93 ? 6.605 0.779 -1.254 1 92.56 93 ILE A N 1
ATOM 791 C CA . ILE A 1 93 ? 7.242 0.38 -0.004 1 92.56 93 ILE A CA 1
ATOM 792 C C . ILE A 1 93 ? 6.953 1.418 1.077 1 92.56 93 ILE A C 1
ATOM 794 O O . ILE A 1 93 ? 7.16 2.615 0.869 1 92.56 93 ILE A O 1
ATOM 798 N N . SER A 1 94 ? 6.422 0.917 2.184 1 91.62 94 SER A N 1
ATOM 799 C CA . SER A 1 94 ? 6.16 1.767 3.34 1 91.62 94 SER A CA 1
ATOM 800 C C . SER A 1 94 ? 7.109 1.444 4.488 1 91.62 94 SER A C 1
ATOM 802 O O . SER A 1 94 ? 7.102 0.328 5.012 1 91.62 94 SER A O 1
ATOM 804 N N . GLY A 1 95 ? 7.836 2.426 4.918 1 87.44 95 GLY A N 1
ATOM 805 C CA . GLY A 1 95 ? 8.711 2.229 6.062 1 87.44 95 GLY A CA 1
ATOM 806 C C . GLY A 1 95 ? 7.961 2.201 7.383 1 87.44 95 GLY A C 1
ATOM 807 O O . GLY A 1 95 ? 8.484 1.718 8.391 1 87.44 95 GLY A O 1
ATOM 808 N N . TRP A 1 96 ? 6.727 2.695 7.23 1 87.38 96 TRP A N 1
ATOM 809 C CA . TRP A 1 96 ? 5.906 2.777 8.43 1 87.38 96 TRP A CA 1
ATOM 810 C C . TRP A 1 96 ? 4.52 2.189 8.188 1 87.38 96 TRP A C 1
ATOM 812 O O . TRP A 1 96 ? 3.924 2.412 7.133 1 87.38 96 TRP A O 1
ATOM 822 N N . VAL A 1 97 ? 4.102 1.421 9.281 1 93.81 97 VAL A N 1
ATOM 823 C CA . VAL A 1 97 ? 2.756 0.856 9.281 1 93.81 97 VAL A CA 1
ATOM 824 C C . VAL A 1 97 ? 2.016 1.285 10.547 1 93.81 97 VAL A C 1
ATOM 826 O O . VAL A 1 97 ? 2.543 1.165 11.656 1 93.81 97 VAL A O 1
ATOM 829 N N . VAL A 1 98 ? 0.834 1.811 10.281 1 94.81 98 VAL A N 1
ATOM 830 C CA . VAL A 1 98 ? 0.015 2.275 11.398 1 94.81 98 VAL A CA 1
ATOM 831 C C . VAL A 1 98 ? -1.302 1.503 11.43 1 94.81 98 VAL A C 1
ATOM 833 O O . VAL A 1 98 ? -1.972 1.364 10.398 1 94.81 98 VAL A O 1
ATOM 836 N N . ASP A 1 99 ? -1.666 0.97 12.625 1 95.38 99 ASP A N 1
ATOM 837 C CA . ASP A 1 99 ? -2.961 0.321 12.805 1 95.38 99 ASP A CA 1
ATOM 838 C C . ASP A 1 99 ? -3.988 1.295 13.375 1 95.38 99 ASP A C 1
ATOM 840 O O . ASP A 1 99 ? -3.902 1.686 14.539 1 95.38 99 ASP A O 1
ATOM 844 N N . LEU A 1 100 ? -5.047 1.65 12.555 1 93.12 100 LEU A N 1
ATOM 845 C CA . LEU A 1 100 ? -6.008 2.678 12.938 1 93.12 100 LEU A CA 1
ATOM 846 C C . LEU A 1 100 ? -7.121 2.086 13.797 1 93.12 100 LEU A C 1
ATOM 848 O O . LEU A 1 100 ? -7.992 2.814 14.281 1 93.12 100 LEU A O 1
ATOM 852 N N . VAL A 1 101 ? -7.203 0.794 13.914 1 88 101 VAL A N 1
ATOM 853 C CA . VAL A 1 101 ? -8.281 0.126 14.641 1 88 101 VAL A CA 1
ATOM 854 C C . VAL A 1 101 ? -7.824 -0.205 16.062 1 88 101 VAL A C 1
ATOM 856 O O . VAL A 1 101 ? -8.648 -0.469 16.938 1 88 101 VAL A O 1
ATOM 859 N N . LYS A 1 102 ? -6.504 -0.31 16.297 1 79.12 102 LYS A N 1
ATOM 860 C CA . LYS A 1 102 ? -6.043 -0.579 17.656 1 79.12 102 LYS A CA 1
ATOM 861 C C . LYS A 1 102 ? -5.984 0.704 18.484 1 79.12 102 LYS A C 1
ATOM 863 O O . LYS A 1 102 ? -5.785 1.791 17.938 1 79.12 102 LYS A O 1
ATOM 868 N N . MET B 1 1 ? 0.26 -18.797 4.363 1 73.62 1 MET B N 1
ATOM 869 C CA . MET B 1 1 ? 0.261 -17.344 4.484 1 73.62 1 MET B CA 1
ATOM 870 C C . MET B 1 1 ? -0.377 -16.906 5.797 1 73.62 1 MET B C 1
ATOM 872 O O . MET B 1 1 ? -1.299 -17.562 6.293 1 73.62 1 MET B O 1
ATOM 876 N N . ASN B 1 2 ? 0.292 -16.078 6.484 1 91.06 2 ASN B N 1
ATOM 877 C CA . ASN B 1 2 ? -0.254 -15.516 7.715 1 91.06 2 ASN B CA 1
ATOM 878 C C . ASN B 1 2 ? -1.111 -14.281 7.434 1 91.06 2 ASN B C 1
ATOM 880 O O . ASN B 1 2 ? -0.6 -13.164 7.391 1 91.06 2 ASN B O 1
ATOM 884 N N . ILE B 1 3 ? -2.396 -14.562 7.355 1 91.38 3 ILE B N 1
ATOM 885 C CA . ILE B 1 3 ? -3.338 -13.508 7.012 1 91.38 3 ILE B CA 1
ATOM 886 C C . ILE B 1 3 ? -3.641 -12.664 8.25 1 91.38 3 ILE B C 1
ATOM 888 O O . ILE B 1 3 ? -3.846 -13.203 9.336 1 91.38 3 ILE B O 1
ATOM 892 N N . VAL B 1 4 ? -3.574 -11.453 8.055 1 92.81 4 VAL B N 1
ATOM 893 C CA . VAL B 1 4 ? -3.938 -10.492 9.094 1 92.81 4 VAL B CA 1
ATOM 894 C C . VAL B 1 4 ? -5.375 -10.023 8.883 1 92.81 4 VAL B C 1
ATOM 896 O O . VAL B 1 4 ? -5.77 -9.695 7.758 1 92.81 4 VAL B O 1
ATOM 899 N N . ASN B 1 5 ? -6.207 -10.039 9.914 1 92.12 5 ASN B N 1
ATOM 900 C CA . ASN B 1 5 ? -7.605 -9.633 9.812 1 92.12 5 ASN B CA 1
ATOM 901 C C . ASN B 1 5 ? -7.734 -8.109 9.742 1 92.12 5 ASN B C 1
ATOM 903 O O . ASN B 1 5 ? -8.328 -7.492 10.625 1 92.12 5 ASN B O 1
ATOM 907 N N . ARG B 1 6 ? -7.219 -7.555 8.703 1 93.75 6 ARG B N 1
ATOM 908 C CA . ARG B 1 6 ? -7.238 -6.129 8.398 1 93.75 6 ARG B CA 1
ATOM 909 C C . ARG B 1 6 ? -7.352 -5.891 6.898 1 93.75 6 ARG B C 1
ATOM 911 O O . ARG B 1 6 ? -7.082 -6.793 6.102 1 93.75 6 ARG B O 1
ATOM 918 N N . CYS B 1 7 ? -7.891 -4.852 6.531 1 93.44 7 CYS B N 1
ATOM 919 C CA . CYS B 1 7 ? -7.605 -4.238 5.238 1 93.44 7 CYS B CA 1
ATOM 920 C C . CYS B 1 7 ? -6.48 -3.219 5.355 1 93.44 7 CYS B C 1
ATOM 922 O O . CYS B 1 7 ? -6.074 -2.857 6.461 1 93.44 7 CYS B O 1
ATOM 924 N N . ALA B 1 8 ? -5.965 -2.873 4.27 1 95 8 ALA B N 1
ATOM 925 C CA . ALA B 1 8 ? -4.887 -1.886 4.297 1 95 8 ALA B CA 1
ATOM 926 C C . ALA B 1 8 ? -5.148 -0.768 3.289 1 95 8 ALA B C 1
ATOM 928 O O . ALA B 1 8 ? -5.664 -1.015 2.197 1 95 8 ALA B O 1
ATOM 929 N N . ILE B 1 9 ? -4.812 0.429 3.664 1 94.94 9 ILE B N 1
ATOM 930 C CA . ILE B 1 9 ? -4.789 1.597 2.789 1 94.94 9 ILE B CA 1
ATOM 931 C C . ILE B 1 9 ? -3.373 2.164 2.729 1 94.94 9 ILE B C 1
ATOM 933 O O . ILE B 1 9 ? -2.812 2.562 3.752 1 94.94 9 ILE B O 1
ATOM 937 N N . THR B 1 10 ? -2.777 2.127 1.548 1 95.25 10 THR B N 1
ATOM 938 C CA . THR B 1 10 ? -1.461 2.721 1.339 1 95.25 10 THR B CA 1
ATOM 939 C C . THR B 1 10 ? -1.579 4.051 0.601 1 95.25 10 THR B C 1
ATOM 941 O O . THR B 1 10 ? -2.191 4.121 -0.467 1 95.25 10 THR B O 1
ATOM 944 N N . ILE B 1 11 ? -0.982 5.09 1.212 1 94.62 11 ILE B N 1
ATOM 945 C CA . ILE B 1 11 ? -1.023 6.379 0.531 1 94.62 11 ILE B CA 1
ATOM 946 C C . ILE B 1 11 ? 0.368 6.73 0.01 1 94.62 11 ILE B C 1
ATOM 948 O O . ILE B 1 11 ? 1.377 6.309 0.581 1 94.62 11 ILE B O 1
ATOM 952 N N . VAL B 1 12 ? 0.392 7.465 -1.074 1 92.25 12 VAL B N 1
ATOM 953 C CA . VAL B 1 12 ? 1.589 8.016 -1.697 1 92.25 12 VAL B CA 1
ATOM 954 C C . VAL B 1 12 ? 1.417 9.523 -1.896 1 92.25 12 VAL B C 1
ATOM 956 O O . VAL B 1 12 ? 0.425 9.969 -2.477 1 92.25 12 VAL B O 1
ATOM 959 N N . TYR B 1 13 ? 2.391 10.227 -1.446 1 92.56 13 TYR B N 1
ATOM 960 C CA . TYR B 1 13 ? 2.295 11.68 -1.521 1 92.56 13 TYR B CA 1
ATOM 961 C C . TYR B 1 13 ? 2.391 12.156 -2.965 1 92.56 13 TYR B C 1
ATOM 963 O O . TYR B 1 13 ? 3.221 11.672 -3.734 1 92.56 13 TYR B O 1
ATOM 971 N N . LYS B 1 14 ? 1.485 13.094 -3.301 1 92.62 14 LYS B N 1
ATOM 972 C CA . LYS B 1 14 ? 1.558 13.758 -4.598 1 92.62 14 LYS B CA 1
ATOM 973 C C . LYS B 1 14 ? 2.207 15.133 -4.469 1 92.62 14 LYS B C 1
ATOM 975 O O . LYS B 1 14 ? 2.562 15.562 -3.367 1 92.62 14 LYS B O 1
ATOM 980 N N . GLN B 1 15 ? 2.332 15.703 -5.625 1 93.12 15 GLN B N 1
ATOM 981 C CA . GLN B 1 15 ? 3.051 16.969 -5.703 1 93.12 15 GLN B CA 1
ATOM 982 C C . GLN B 1 15 ? 2.377 18.031 -4.848 1 93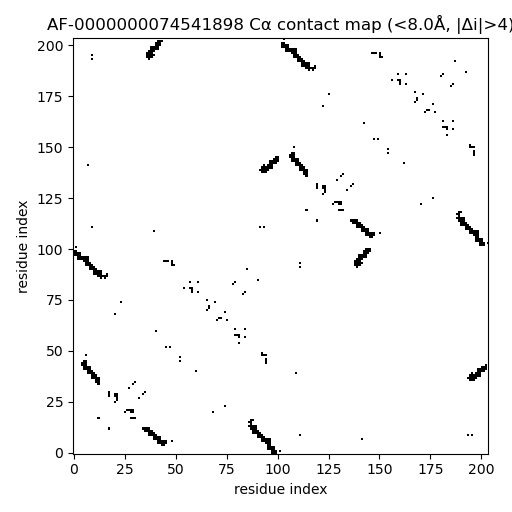.12 15 GLN B C 1
ATOM 984 O O . GLN B 1 15 ? 3.053 18.812 -4.164 1 93.12 15 GLN B O 1
ATOM 989 N N . PRO B 1 16 ? 1.049 18.141 -4.777 1 94.81 16 PRO B N 1
ATOM 990 C CA . PRO B 1 16 ? 0.421 19.188 -3.959 1 94.81 16 PRO B CA 1
ATOM 991 C C . PRO B 1 16 ? 0.748 19.047 -2.475 1 94.81 16 PRO B C 1
ATOM 993 O O . PRO B 1 16 ? 0.871 20.047 -1.769 1 94.81 16 PRO B O 1
ATOM 996 N N . PHE B 1 17 ? 0.85 17.891 -2 1 94.81 17 PHE B N 1
ATOM 997 C CA . PHE B 1 17 ? 1.271 17.703 -0.619 1 94.81 17 PHE B CA 1
ATOM 998 C C . PHE B 1 17 ? 2.68 18.234 -0.4 1 94.81 17 PHE B C 1
ATOM 1000 O O . PHE B 1 17 ? 2.943 18.922 0.59 1 94.81 17 PHE B O 1
ATOM 1007 N N . ALA B 1 18 ? 3.537 17.906 -1.324 1 92.56 18 ALA B N 1
ATOM 1008 C CA . ALA B 1 18 ? 4.914 18.391 -1.243 1 92.56 18 ALA B CA 1
ATOM 1009 C C . ALA B 1 18 ? 4.965 19.922 -1.279 1 92.56 18 ALA B C 1
ATOM 1011 O O . ALA B 1 18 ? 5.738 20.531 -0.546 1 92.56 18 ALA B O 1
ATOM 1012 N N . ASP B 1 19 ? 4.191 20.453 -2.143 1 94.25 19 ASP B N 1
ATOM 1013 C CA . ASP B 1 19 ? 4.133 21.906 -2.244 1 94.25 19 ASP B CA 1
ATOM 1014 C C . ASP B 1 19 ? 3.725 22.547 -0.914 1 94.25 19 ASP B C 1
ATOM 1016 O O . ASP B 1 19 ? 4.281 23.562 -0.51 1 94.25 19 ASP B O 1
ATOM 1020 N N . TRP B 1 20 ? 2.701 21.953 -0.348 1 96 20 TRP B N 1
ATOM 1021 C CA . TRP B 1 20 ? 2.256 22.422 0.96 1 96 20 TRP B CA 1
ATOM 1022 C C . TRP B 1 20 ?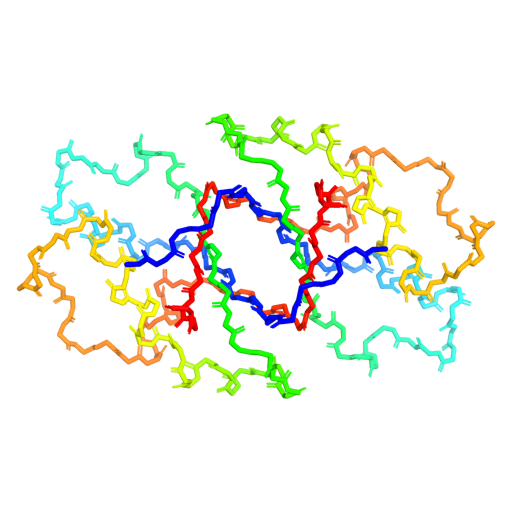 3.387 22.344 1.979 1 96 20 TRP B C 1
ATOM 1024 O O . TRP B 1 20 ? 3.656 23.312 2.691 1 96 20 TRP B O 1
ATOM 1034 N N . ASN B 1 21 ? 3.994 21.188 2.111 1 93.62 21 ASN B N 1
ATOM 1035 C CA . ASN B 1 21 ? 5.109 21.031 3.035 1 93.62 21 ASN B CA 1
ATOM 1036 C C . ASN B 1 21 ? 6.184 22.094 2.805 1 93.62 21 ASN B C 1
ATOM 1038 O O . ASN B 1 21 ? 6.695 22.672 3.758 1 93.62 21 ASN B O 1
ATOM 1042 N N . ASP B 1 22 ? 6.531 22.297 1.52 1 93.56 22 ASP B N 1
ATOM 1043 C CA . ASP B 1 22 ? 7.621 23.203 1.156 1 93.56 22 ASP B CA 1
ATOM 1044 C C . ASP B 1 22 ? 7.262 24.641 1.467 1 93.56 22 ASP B C 1
ATOM 1046 O O . ASP B 1 22 ? 8.148 25.469 1.728 1 93.56 22 ASP B O 1
ATOM 1050 N N . ARG B 1 23 ? 6 24.953 1.428 1 95.12 23 ARG B N 1
ATOM 1051 C CA . ARG B 1 23 ? 5.535 26.281 1.813 1 95.12 23 ARG B CA 1
ATOM 1052 C C . ARG B 1 23 ? 5.652 26.484 3.32 1 95.12 23 ARG B C 1
ATOM 1054 O O . ARG B 1 23 ? 6.094 27.547 3.777 1 95.12 23 ARG B O 1
ATOM 1061 N N . VAL B 1 24 ? 5.227 25.516 4.039 1 94.31 24 VAL B N 1
ATOM 1062 C CA . VAL B 1 24 ? 5.23 25.578 5.496 1 94.31 24 VAL B CA 1
ATOM 1063 C C . VAL B 1 24 ? 6.66 25.484 6.016 1 94.31 24 VAL B C 1
ATOM 1065 O O . VAL B 1 24 ? 7.02 26.156 6.988 1 94.31 24 VAL B O 1
ATOM 1068 N N . PHE B 1 25 ? 7.461 24.594 5.312 1 93.25 25 PHE B N 1
ATOM 1069 C CA . PHE B 1 25 ? 8.844 24.375 5.719 1 93.25 25 PHE B CA 1
ATOM 1070 C C . PHE B 1 25 ? 9.797 24.578 4.543 1 93.25 25 PHE B C 1
ATOM 1072 O O . PHE B 1 25 ? 10.406 23.625 4.062 1 93.25 25 PHE B O 1
ATOM 1079 N N . PRO B 1 26 ? 10.102 25.766 4.195 1 92.06 26 PRO B N 1
ATOM 1080 C CA . PRO B 1 26 ? 10.938 26.031 3.025 1 92.06 26 PRO B CA 1
ATOM 1081 C C . PRO B 1 26 ? 12.375 25.547 3.209 1 92.06 26 PRO B C 1
ATOM 1083 O O . PRO B 1 26 ? 13.055 25.219 2.23 1 92.06 26 PRO B O 1
ATOM 1086 N N . ASP B 1 27 ? 12.828 25.406 4.453 1 91.88 27 ASP B N 1
ATOM 1087 C CA . ASP B 1 27 ? 14.211 25.016 4.723 1 91.88 27 ASP B CA 1
ATOM 1088 C C . ASP B 1 27 ? 14.344 23.5 4.789 1 91.88 27 ASP B C 1
ATOM 1090 O O . ASP B 1 27 ? 15.453 22.969 4.816 1 91.88 27 ASP B O 1
ATOM 1094 N N . MET B 1 28 ? 13.188 22.828 4.852 1 87.44 28 MET B N 1
ATOM 1095 C CA . MET B 1 28 ? 13.172 21.375 4.895 1 87.44 28 MET B CA 1
ATOM 1096 C C . MET B 1 28 ? 12.234 20.812 3.83 1 87.44 28 MET B C 1
ATOM 1098 O O . MET B 1 28 ? 11.219 20.188 4.156 1 87.44 28 MET B O 1
ATOM 1102 N N . PRO B 1 29 ? 12.578 20.953 2.582 1 86.94 29 PRO B N 1
ATOM 1103 C CA . PRO B 1 29 ? 11.672 20.5 1.52 1 86.94 29 PRO B CA 1
ATOM 1104 C C . PRO B 1 29 ? 11.492 18.984 1.508 1 86.94 29 PRO B C 1
ATOM 1106 O O . PRO B 1 29 ? 12.375 18.25 1.941 1 86.94 29 PRO B O 1
ATOM 1109 N N . MET B 1 30 ? 10.289 18.531 1.097 1 82.56 30 MET B N 1
ATOM 1110 C CA . MET B 1 30 ? 9.922 17.125 1.082 1 82.56 30 MET B CA 1
ATOM 1111 C C . MET B 1 30 ? 10.844 16.328 0.164 1 82.56 30 MET B C 1
ATOM 1113 O O . MET B 1 30 ? 11.227 15.203 0.485 1 82.56 30 MET B O 1
ATOM 1117 N N . GLU B 1 31 ? 11.094 16.844 -0.955 1 73.12 31 GLU B N 1
ATOM 1118 C CA . GLU B 1 31 ? 11.992 16.141 -1.869 1 73.12 31 GLU B CA 1
ATOM 1119 C C . GLU B 1 31 ? 13.305 15.773 -1.181 1 73.12 31 GLU B C 1
ATOM 1121 O O . GLU B 1 31 ? 13.914 14.75 -1.503 1 73.12 31 GLU B O 1
ATOM 1126 N N . SER B 1 32 ? 13.617 16.594 -0.413 1 63.91 32 SER B N 1
ATOM 1127 C CA . SER B 1 32 ? 14.867 16.359 0.304 1 63.91 32 SER B CA 1
ATOM 1128 C C . SER B 1 32 ? 14.75 15.18 1.252 1 63.91 32 SER B C 1
ATOM 1130 O O . SER B 1 32 ? 15.766 14.586 1.637 1 63.91 32 SER B O 1
ATOM 1132 N N . HIS B 1 33 ? 13.57 14.914 1.535 1 56.59 33 HIS B N 1
ATOM 1133 C CA . HIS B 1 33 ? 13.328 13.836 2.488 1 56.59 33 HIS B CA 1
ATOM 1134 C C . HIS B 1 33 ? 13.164 12.492 1.777 1 56.59 33 HIS B C 1
ATOM 1136 O O . HIS B 1 33 ? 13.117 11.445 2.424 1 56.59 33 HIS B O 1
ATOM 1142 N N . GLY B 1 34 ? 13.438 12.578 0.46 1 54.34 34 GLY B N 1
ATOM 1143 C CA . GLY B 1 34 ? 13.258 11.273 -0.161 1 54.34 34 GLY B CA 1
ATOM 1144 C C . GLY B 1 34 ? 11.859 10.711 0.016 1 54.34 34 GLY B C 1
ATOM 1145 O O . GLY B 1 34 ? 11.672 9.492 0.051 1 54.34 34 GLY B O 1
ATOM 1146 N N . TYR B 1 35 ? 11 11.625 0.353 1 52.19 35 TYR B N 1
ATOM 1147 C CA . TYR B 1 35 ? 9.672 11.297 0.851 1 52.19 35 TYR B CA 1
ATOM 1148 C C . TYR B 1 35 ? 8.859 10.562 -0.211 1 52.19 35 TYR B C 1
ATOM 1150 O O . TYR B 1 35 ? 7.629 10.523 -0.141 1 52.19 35 TYR B O 1
ATOM 1158 N N . LYS B 1 36 ? 9.523 10.062 -1.289 1 59.47 36 LYS B N 1
ATOM 1159 C CA . LYS B 1 36 ? 8.766 9.141 -2.135 1 59.47 36 LYS B CA 1
ATOM 1160 C C . LYS B 1 36 ? 8.219 7.969 -1.323 1 59.47 36 LYS B C 1
ATOM 1162 O O . LYS B 1 36 ? 7.832 6.945 -1.888 1 59.47 36 LYS B O 1
ATOM 1167 N N . GLU B 1 37 ? 7.957 8.406 -0.103 1 69.56 37 GLU B N 1
ATOM 1168 C CA . GLU B 1 37 ? 7.652 7.34 0.844 1 69.56 37 GLU B CA 1
ATOM 1169 C C . GLU B 1 37 ? 6.152 7.062 0.897 1 69.56 37 GLU B C 1
ATOM 1171 O O . GLU B 1 37 ? 5.34 7.953 0.638 1 69.56 37 GLU B O 1
ATOM 1176 N N . SER B 1 38 ? 5.848 5.883 0.932 1 85.56 38 SER B N 1
ATOM 1177 C CA . SER B 1 38 ? 4.473 5.445 1.152 1 85.56 38 SER B CA 1
ATOM 1178 C C . SER B 1 38 ? 4.23 5.102 2.617 1 85.56 38 SER B C 1
ATOM 1180 O O . SER B 1 38 ? 5.168 4.773 3.346 1 85.56 38 SER B O 1
ATOM 1182 N N . TYR B 1 39 ? 3.008 5.406 3.006 1 90.19 39 TYR B N 1
ATOM 1183 C CA . TYR B 1 39 ? 2.566 5.004 4.336 1 90.19 39 TYR B CA 1
ATOM 1184 C C . TYR B 1 39 ? 1.382 4.047 4.25 1 90.19 39 TYR B C 1
ATOM 1186 O O . TYR B 1 39 ? 0.478 4.242 3.436 1 90.19 39 TYR B O 1
ATOM 1194 N N . THR B 1 40 ? 1.451 3.047 5.082 1 95.44 40 THR B N 1
ATOM 1195 C CA . THR B 1 40 ? 0.379 2.059 5.051 1 95.44 40 THR B CA 1
ATOM 1196 C C . THR B 1 40 ? -0.392 2.059 6.367 1 95.44 40 THR B C 1
ATOM 1198 O O . THR B 1 40 ? 0.207 1.999 7.441 1 95.44 40 THR B O 1
ATOM 1201 N N . TYR B 1 41 ? -1.695 2.133 6.223 1 96.81 41 TYR B N 1
ATOM 1202 C CA . TYR B 1 41 ? -2.602 2.105 7.367 1 96.81 41 TYR B CA 1
ATOM 1203 C C . TYR B 1 41 ? -3.43 0.825 7.375 1 96.81 41 TYR B C 1
ATOM 1205 O O . TYR B 1 41 ? -4.078 0.492 6.379 1 96.81 41 TYR B O 1
ATOM 1213 N N . LEU B 1 42 ? -3.359 0.122 8.492 1 96.44 42 LEU B N 1
ATOM 1214 C CA . LEU B 1 42 ? -4.25 -1.017 8.688 1 96.44 42 LEU B CA 1
ATOM 1215 C C . LEU B 1 42 ? -5.594 -0.565 9.25 1 96.44 42 LEU B C 1
ATOM 1217 O O . LEU B 1 42 ? -5.645 0.249 10.172 1 96.44 42 LEU B O 1
ATOM 1221 N N . VAL B 1 43 ? -6.668 -1.062 8.656 1 95 43 VAL B N 1
ATOM 1222 C CA . VAL B 1 43 ? -8.016 -0.701 9.07 1 95 43 VAL B CA 1
ATOM 1223 C C . VAL B 1 43 ? -8.852 -1.964 9.273 1 95 43 VAL B C 1
ATOM 1225 O O . VAL B 1 43 ? -8.367 -3.076 9.047 1 95 43 VAL B O 1
ATOM 1228 N N . LYS B 1 44 ? -10.008 -1.804 9.75 1 93.19 44 LYS B N 1
ATOM 1229 C CA . LYS B 1 44 ? -10.867 -2.957 10 1 93.19 44 LYS B CA 1
ATOM 1230 C C . LYS B 1 44 ? -11.164 -3.715 8.711 1 93.19 44 LYS B C 1
ATOM 1232 O O . LYS B 1 44 ? -11.312 -3.107 7.648 1 93.19 44 LYS B O 1
ATOM 1237 N N . GLU B 1 45 ? -11.211 -4.965 8.883 1 89 45 GLU B N 1
ATOM 1238 C CA . GLU B 1 45 ? -11.609 -5.781 7.742 1 89 45 GLU B CA 1
ATOM 1239 C C . GLU B 1 45 ? -12.992 -5.395 7.242 1 89 45 GLU B C 1
ATOM 1241 O O . GLU B 1 45 ? -13.93 -5.246 8.031 1 89 45 GLU B O 1
ATOM 1246 N N . GLU B 1 46 ? -13.039 -5.105 6.016 1 82.12 46 GLU B N 1
ATOM 1247 C CA . GLU B 1 46 ? -14.305 -4.773 5.371 1 82.12 46 GLU B CA 1
ATOM 1248 C C . GLU B 1 46 ? -14.562 -5.668 4.16 1 82.12 46 GLU B C 1
ATOM 1250 O O . GLU B 1 46 ? -13.617 -6.059 3.467 1 82.12 46 GLU B O 1
ATOM 1255 N N . MET B 1 47 ? -15.742 -5.984 3.924 1 73.94 47 MET B N 1
ATOM 1256 C CA . MET B 1 47 ? -16.094 -6.828 2.789 1 73.94 47 MET B CA 1
ATOM 1257 C C . MET B 1 47 ? -16.109 -6.023 1.494 1 73.94 47 MET B C 1
ATOM 1259 O O . MET B 1 47 ? -15.734 -6.535 0.437 1 73.94 47 MET B O 1
ATOM 1263 N N . ASP B 1 48 ? -16.578 -4.828 1.658 1 72.44 48 ASP B N 1
ATOM 1264 C CA . ASP B 1 48 ? -16.625 -3.953 0.491 1 72.44 48 ASP B CA 1
ATOM 1265 C C . ASP B 1 48 ? -15.367 -3.078 0.421 1 72.44 48 ASP B C 1
ATOM 1267 O O . ASP B 1 48 ? -15.297 -2.029 1.065 1 72.44 48 ASP B O 1
ATOM 1271 N N . ILE B 1 49 ? -14.453 -3.57 -0.257 1 66.25 49 ILE B N 1
ATOM 1272 C CA . ILE B 1 49 ? -13.156 -2.91 -0.331 1 66.25 49 ILE B CA 1
ATOM 1273 C C . ILE B 1 49 ? -13.172 -1.864 -1.442 1 66.25 49 ILE B C 1
ATOM 1275 O O . ILE B 1 49 ? -12.125 -1.503 -1.978 1 66.25 49 ILE B O 1
ATOM 1279 N N . SER B 1 50 ? -14.227 -1.277 -1.627 1 71.69 50 SER B N 1
ATOM 1280 C CA . SER B 1 50 ? -14.305 -0.223 -2.633 1 71.69 50 SER B CA 1
ATOM 1281 C C . SER B 1 50 ? -13.906 1.127 -2.051 1 71.69 50 SER B C 1
ATOM 1283 O O . SER B 1 50 ? -13.414 1.201 -0.922 1 71.69 50 SER B O 1
ATOM 1285 N N . GLU B 1 51 ? -14.023 2.109 -2.846 1 78.5 51 GLU B N 1
ATOM 1286 C CA . GLU B 1 51 ? -13.719 3.475 -2.42 1 78.5 51 GLU B CA 1
ATOM 1287 C C . GLU B 1 51 ? -14.586 3.887 -1.235 1 78.5 51 GLU B C 1
ATOM 1289 O O . GLU B 1 51 ? -14.297 4.871 -0.556 1 78.5 51 GLU B O 1
ATOM 1294 N N . LYS B 1 52 ? -15.508 2.973 -0.851 1 83.19 52 LYS B N 1
ATOM 1295 C CA . LYS B 1 52 ? -16.391 3.279 0.272 1 83.19 52 LYS B CA 1
ATOM 1296 C C . LYS B 1 52 ? -15.625 3.262 1.593 1 83.19 52 LYS B C 1
ATOM 1298 O O . LYS B 1 52 ? -15.938 4.027 2.506 1 83.19 52 LYS B O 1
ATOM 1303 N N . ILE B 1 53 ? -14.625 2.428 1.632 1 88.81 53 ILE B N 1
ATOM 1304 C CA . ILE B 1 53 ? -13.836 2.352 2.852 1 88.81 53 ILE B CA 1
ATOM 1305 C C . ILE B 1 53 ? -13.156 3.695 3.111 1 88.81 53 ILE B C 1
ATOM 1307 O O . ILE B 1 53 ? -12.922 4.066 4.262 1 88.81 53 ILE B O 1
ATOM 1311 N N . MET B 1 54 ? -12.938 4.457 2.045 1 91.12 54 MET B N 1
ATOM 1312 C CA . MET B 1 54 ? -12.242 5.734 2.188 1 91.12 54 MET B CA 1
ATOM 1313 C C . MET B 1 54 ? -13.133 6.762 2.877 1 91.12 54 MET B C 1
ATOM 1315 O O . MET B 1 54 ? -12.641 7.664 3.557 1 91.12 54 MET B O 1
ATOM 1319 N N . LYS B 1 55 ? -14.383 6.602 2.682 1 89.19 55 LYS B N 1
ATOM 1320 C CA . LYS B 1 55 ? -15.305 7.5 3.367 1 89.19 55 LYS B CA 1
ATOM 1321 C C . LYS B 1 55 ? -15.141 7.406 4.883 1 89.19 55 LYS B C 1
ATOM 1323 O O . LYS B 1 55 ? -15.352 8.391 5.598 1 89.19 55 LYS B O 1
ATOM 1328 N N . LYS B 1 56 ? -14.719 6.32 5.25 1 91.62 56 LYS B N 1
ATOM 1329 C CA . LYS B 1 56 ? -14.617 6.059 6.684 1 91.62 56 LYS B CA 1
ATOM 1330 C C . LYS B 1 56 ? -13.266 6.52 7.23 1 91.62 56 LYS B C 1
ATOM 1332 O O . LYS B 1 56 ? -13.172 6.938 8.391 1 91.62 56 LYS B O 1
ATOM 1337 N N . TYR B 1 57 ? -12.211 6.445 6.398 1 94.56 57 TYR B N 1
ATOM 1338 C CA . TYR B 1 57 ? -10.898 6.527 7.023 1 94.56 57 TYR B CA 1
ATOM 1339 C C . TYR B 1 57 ? -10.078 7.672 6.434 1 94.56 57 TYR B C 1
ATOM 1341 O O . TYR B 1 57 ? -9.047 8.055 6.98 1 94.56 57 TYR B O 1
ATOM 1349 N N . TYR B 1 58 ? -10.516 8.297 5.344 1 95.94 58 TYR B N 1
ATOM 1350 C CA . TYR B 1 58 ? -9.648 9.25 4.652 1 95.94 58 TYR B CA 1
ATOM 1351 C C . TYR B 1 58 ? -9.32 10.438 5.547 1 95.94 58 TYR B C 1
ATOM 1353 O O . TYR B 1 58 ? -8.203 10.961 5.504 1 95.94 58 TYR B O 1
ATOM 1361 N N . LYS B 1 59 ? -10.242 10.812 6.367 1 96.12 59 LYS B N 1
ATOM 1362 C CA . LYS B 1 59 ? -10.008 11.984 7.207 1 96.12 59 LYS B CA 1
ATOM 1363 C C . LYS B 1 59 ? -8.898 11.719 8.219 1 96.12 59 LYS B C 1
ATOM 1365 O O . LYS B 1 59 ? -8.008 12.555 8.406 1 96.12 59 LYS B O 1
ATOM 1370 N N . GLN B 1 60 ? -9.039 10.617 8.859 1 95.5 60 GLN B N 1
ATOM 1371 C CA . GLN B 1 60 ? -8.031 10.242 9.844 1 95.5 60 GLN B CA 1
ATOM 1372 C C . GLN B 1 60 ? -6.652 10.109 9.195 1 95.5 60 GLN B C 1
ATOM 1374 O O . GLN B 1 60 ? -5.648 10.539 9.766 1 95.5 60 GLN B O 1
ATOM 1379 N N . ILE B 1 61 ? -6.594 9.531 8.062 1 96.12 61 ILE B N 1
ATOM 1380 C CA . ILE B 1 61 ? -5.348 9.328 7.328 1 96.12 61 ILE B CA 1
ATOM 1381 C C . ILE B 1 61 ? -4.758 10.68 6.934 1 96.12 61 ILE B C 1
ATOM 1383 O O . ILE B 1 61 ? -3.557 10.914 7.09 1 96.12 61 ILE B O 1
ATOM 1387 N N . PHE B 1 62 ? -5.676 11.547 6.473 1 96.75 62 PHE B N 1
ATOM 1388 C CA . PHE B 1 62 ? -5.25 12.883 6.062 1 96.75 62 PHE B CA 1
ATOM 1389 C C . PHE B 1 62 ? -4.605 13.625 7.223 1 96.75 62 PHE B C 1
ATOM 1391 O O . PHE B 1 62 ? -3.494 14.148 7.094 1 96.75 62 PHE B O 1
ATOM 1398 N N . GLU B 1 63 ? -5.184 13.602 8.32 1 95.81 63 GLU B N 1
ATOM 1399 C CA . GLU B 1 63 ? -4.688 14.32 9.492 1 95.81 63 GLU B CA 1
ATOM 1400 C C . GLU B 1 63 ? -3.4 13.695 10.023 1 95.81 63 GLU B C 1
ATOM 1402 O O . GLU B 1 63 ? -2.492 14.406 10.453 1 95.81 63 GLU B O 1
ATOM 1407 N N . ASP B 1 64 ? -3.348 12.43 9.953 1 93.94 64 ASP B N 1
ATOM 1408 C CA . ASP B 1 64 ? -2.127 11.75 10.383 1 93.94 64 ASP B CA 1
ATOM 1409 C C . ASP B 1 64 ? -0.939 12.156 9.516 1 93.94 64 ASP B C 1
ATOM 1411 O O . ASP B 1 64 ? 0.153 12.414 10.023 1 93.94 64 ASP B O 1
ATOM 1415 N N . ALA B 1 65 ? -1.154 12.18 8.18 1 92.62 65 ALA B N 1
ATOM 1416 C CA . ALA B 1 65 ? -0.1 12.562 7.242 1 92.62 65 ALA B CA 1
ATOM 1417 C C . ALA B 1 65 ? 0.369 13.992 7.492 1 92.62 65 ALA B C 1
ATOM 1419 O O . ALA B 1 65 ? 1.572 14.258 7.527 1 92.62 65 ALA B O 1
ATOM 1420 N N . LEU B 1 66 ? -0.584 14.883 7.707 1 94.5 66 LEU B N 1
ATOM 1421 C CA . LEU B 1 66 ? -0.248 16.281 7.977 1 94.5 66 LEU B CA 1
ATOM 1422 C C . LEU B 1 66 ? 0.53 16.406 9.281 1 94.5 66 LEU B C 1
ATOM 1424 O O . LEU B 1 66 ? 1.54 17.109 9.336 1 94.5 66 LEU B O 1
ATOM 1428 N N . GLU B 1 67 ? 0.036 15.68 10.281 1 93.62 67 GLU B N 1
ATOM 1429 C CA . GLU B 1 67 ? 0.667 15.727 11.602 1 93.62 67 GLU B CA 1
ATOM 1430 C C . GLU B 1 67 ? 2.102 15.211 11.539 1 93.62 67 GLU B C 1
ATOM 1432 O O . GLU B 1 67 ? 2.973 15.695 12.266 1 93.62 67 GLU B O 1
ATOM 1437 N N . GLY B 1 68 ? 2.355 14.266 10.664 1 88.94 68 GLY B N 1
ATOM 1438 C CA . GLY B 1 68 ? 3.693 13.727 10.492 1 88.94 68 GLY B CA 1
ATOM 1439 C C . GLY B 1 68 ? 4.688 14.75 9.984 1 88.94 68 GLY B C 1
ATOM 1440 O O . GLY B 1 68 ? 5.887 14.648 10.25 1 88.94 68 GLY B O 1
ATOM 1441 N N . MET B 1 69 ? 4.207 15.734 9.281 1 89.75 69 MET B N 1
ATOM 1442 C CA . MET B 1 69 ? 5.066 16.781 8.734 1 89.75 69 MET B CA 1
ATOM 1443 C C . MET B 1 69 ? 5.07 18.016 9.633 1 89.75 69 MET B C 1
ATOM 1445 O O . MET B 1 69 ? 6.117 18.625 9.844 1 89.75 69 MET B O 1
ATOM 1449 N N . CYS B 1 70 ? 3.873 18.312 10.156 1 94.06 70 CYS B N 1
ATOM 1450 C CA . CYS B 1 70 ? 3.674 19.531 10.922 1 94.06 70 CYS B CA 1
ATOM 1451 C C . CYS B 1 70 ? 2.658 19.328 12.039 1 94.06 70 CYS B C 1
ATOM 1453 O O . CYS B 1 70 ? 1.494 19.016 11.773 1 94.06 70 CYS B O 1
ATOM 1455 N N . THR B 1 71 ? 3.033 19.594 13.312 1 94.94 71 THR B N 1
ATOM 1456 C CA . THR B 1 71 ? 2.135 19.375 14.445 1 94.94 71 THR B CA 1
ATOM 1457 C C . THR B 1 71 ? 1.226 20.578 14.656 1 94.94 71 THR B C 1
ATOM 1459 O O . THR B 1 71 ? 0.24 20.5 15.391 1 94.94 71 THR B O 1
ATOM 1462 N N . ASP B 1 72 ? 1.566 21.672 14.07 1 96.56 72 ASP B N 1
ATOM 1463 C CA . ASP B 1 72 ? 0.742 22.875 14.188 1 96.56 72 ASP B CA 1
ATOM 1464 C C . ASP B 1 72 ? -0.46 22.797 13.25 1 96.56 72 ASP B C 1
ATOM 1466 O O . ASP B 1 72 ? -0.345 23.109 12.055 1 96.56 72 ASP B O 1
ATOM 1470 N N . GLU B 1 73 ? -1.645 22.609 13.727 1 95.56 73 GLU B N 1
ATOM 1471 C CA . GLU B 1 73 ? -2.857 22.391 12.945 1 95.56 73 GLU B CA 1
ATOM 1472 C C . GLU B 1 73 ? -3.277 23.656 12.219 1 95.56 73 GLU B C 1
ATOM 1474 O O . GLU B 1 73 ? -4.047 23.609 11.25 1 95.56 73 GLU B O 1
ATOM 1479 N N . SER B 1 74 ? -2.795 24.797 12.703 1 96.62 74 SER B N 1
ATOM 1480 C CA . SER B 1 74 ? -3.158 26.062 12.062 1 96.62 74 SER B CA 1
ATOM 1481 C C . SER B 1 74 ? -2.537 26.172 10.672 1 96.62 74 SER B C 1
ATOM 1483 O O . SER B 1 74 ? -2.979 26.984 9.859 1 96.62 74 SER B O 1
ATOM 1485 N N . GLU B 1 75 ? -1.566 25.406 10.375 1 96.69 75 GLU B N 1
ATOM 1486 C CA . GLU B 1 75 ? -0.9 25.406 9.078 1 96.69 75 GLU B CA 1
ATOM 1487 C C . GLU B 1 75 ? -1.562 24.422 8.117 1 96.69 75 GLU B C 1
ATOM 1489 O O . GLU B 1 75 ? -1.268 24.422 6.918 1 96.69 75 GLU B O 1
ATOM 1494 N N . TRP B 1 76 ? -2.545 23.594 8.664 1 97.31 76 TRP B N 1
ATOM 1495 C CA . TRP B 1 76 ? -3.178 22.578 7.836 1 97.31 76 TRP B CA 1
ATOM 1496 C C . TRP B 1 76 ? -4.254 23.188 6.941 1 97.31 76 TRP B C 1
ATOM 1498 O O . TRP B 1 76 ? -4.836 24.219 7.277 1 97.31 76 TRP B O 1
ATOM 1508 N N . PRO B 1 77 ? -4.422 22.562 5.773 1 96.44 77 PRO B N 1
ATOM 1509 C CA . PRO B 1 77 ? -5.574 23.047 5.008 1 96.44 77 PRO B CA 1
ATOM 1510 C C . PRO B 1 77 ? -6.879 22.984 5.797 1 96.44 77 PRO B C 1
ATOM 1512 O O . PRO B 1 77 ? -7.16 21.969 6.441 1 96.44 77 PRO B O 1
ATOM 1515 N N . PRO B 1 78 ? -7.668 24.047 5.688 1 94.06 78 PRO B N 1
ATOM 1516 C CA . PRO B 1 78 ? -8.875 24.094 6.512 1 94.06 78 PRO B CA 1
ATOM 1517 C C . PRO B 1 78 ? -9.961 23.141 6.035 1 94.06 78 PRO B C 1
ATOM 1519 O O . PRO B 1 78 ? -10.695 22.578 6.852 1 94.06 78 PRO B O 1
ATOM 1522 N N . ASN B 1 79 ? -10.164 22.984 4.75 1 94.75 79 ASN B N 1
ATOM 1523 C CA . ASN B 1 79 ? -11.164 22.094 4.191 1 94.75 79 ASN B CA 1
ATOM 1524 C C . ASN B 1 79 ? -10.539 20.781 3.715 1 94.75 79 ASN B C 1
ATOM 1526 O O . ASN B 1 79 ? -10.18 20.656 2.545 1 94.75 79 ASN B O 1
ATOM 1530 N N . ARG B 1 80 ? -10.555 19.875 4.637 1 96 80 ARG B N 1
ATOM 1531 C CA . ARG B 1 80 ? -9.93 18.594 4.324 1 96 80 ARG B CA 1
ATOM 1532 C C . ARG B 1 80 ? -10.961 17.594 3.826 1 96 80 ARG B C 1
ATOM 1534 O O . ARG B 1 80 ? -11.211 16.578 4.48 1 96 80 ARG B O 1
ATOM 1541 N N . THR B 1 81 ? -11.461 17.781 2.602 1 96.38 81 THR B N 1
ATOM 1542 C CA . THR B 1 81 ? -12.461 16.938 1.941 1 96.38 81 THR B CA 1
ATOM 1543 C C . THR B 1 81 ? -11.805 15.742 1.271 1 96.38 81 THR B C 1
ATOM 1545 O O . THR B 1 81 ? -10.578 15.672 1.16 1 96.38 81 THR B O 1
ATOM 1548 N N . PHE B 1 82 ? -12.703 14.859 0.881 1 95.94 82 PHE B N 1
ATOM 1549 C CA . PHE B 1 82 ? -12.18 13.711 0.144 1 95.94 82 PHE B CA 1
ATOM 1550 C C . PHE B 1 82 ? -11.586 14.156 -1.19 1 95.94 82 PHE B C 1
ATOM 1552 O O . PHE B 1 82 ? -10.594 13.586 -1.654 1 95.94 82 PHE B O 1
ATOM 1559 N N . LYS B 1 83 ? -12.188 15.156 -1.781 1 96.44 83 LYS B N 1
ATOM 1560 C CA . LYS B 1 83 ? -11.656 15.703 -3.023 1 96.44 83 LYS B CA 1
ATOM 1561 C C . LYS B 1 83 ? -10.227 16.203 -2.83 1 96.44 83 LYS B C 1
ATOM 1563 O O . LYS B 1 83 ? -9.336 15.891 -3.623 1 96.44 83 LYS B O 1
ATOM 1568 N N . LEU B 1 84 ? -9.992 16.953 -1.813 1 97.56 84 LEU B N 1
ATOM 1569 C CA . LEU B 1 84 ? -8.656 17.453 -1.533 1 97.56 84 LEU B CA 1
ATOM 1570 C C . LEU B 1 84 ? -7.695 16.312 -1.237 1 97.56 84 LEU B C 1
ATOM 1572 O O . LEU B 1 84 ? -6.547 16.328 -1.687 1 97.56 84 LEU B O 1
ATOM 1576 N N . PHE B 1 85 ? -8.211 15.336 -0.48 1 97.06 85 PHE B N 1
ATOM 1577 C CA . PHE B 1 85 ? -7.414 14.156 -0.168 1 97.06 85 PHE B CA 1
ATOM 1578 C C . PHE B 1 85 ? -6.883 13.508 -1.441 1 97.06 85 PHE B C 1
ATOM 1580 O O . PHE B 1 85 ? -5.691 13.203 -1.544 1 97.06 85 PHE B O 1
ATOM 1587 N N . THR B 1 86 ? -7.742 13.359 -2.441 1 95.69 86 THR B N 1
ATOM 1588 C CA . THR B 1 86 ? -7.359 12.648 -3.658 1 95.69 86 THR B CA 1
ATOM 1589 C C . THR B 1 86 ? -6.441 13.516 -4.52 1 95.69 86 THR B C 1
ATOM 1591 O O . THR B 1 86 ? -5.738 13 -5.395 1 95.69 86 THR B O 1
ATOM 1594 N N . GLU B 1 87 ? -6.422 14.789 -4.285 1 96.81 87 GLU B N 1
ATOM 1595 C CA . GLU B 1 87 ? -5.48 15.68 -4.957 1 96.81 87 GLU B CA 1
ATOM 1596 C C . GLU B 1 87 ? -4.09 15.586 -4.336 1 96.81 87 GLU B C 1
ATOM 1598 O O . GLU B 1 87 ? -3.082 15.773 -5.023 1 96.81 87 GLU B O 1
ATOM 1603 N N . TRP B 1 88 ? -4.09 15.305 -3.059 1 95.5 88 TRP B N 1
ATOM 1604 C CA . TRP B 1 88 ? -2.84 15.336 -2.307 1 95.5 88 TRP B CA 1
ATOM 1605 C C . TRP B 1 88 ? -2.182 13.961 -2.283 1 95.5 88 TRP B C 1
ATOM 1607 O O . TRP B 1 88 ? -0.965 13.852 -2.111 1 95.5 88 TRP B O 1
ATOM 1617 N N . PHE B 1 89 ? -3.053 12.906 -2.43 1 94.94 89 PHE B N 1
ATOM 1618 C CA . PHE B 1 89 ? -2.525 11.555 -2.264 1 94.94 89 PHE B CA 1
ATOM 1619 C C . PHE B 1 89 ? -3.037 10.633 -3.367 1 94.94 89 PHE B C 1
ATOM 1621 O O . PHE B 1 89 ? -4.188 10.75 -3.793 1 94.94 89 PHE B O 1
ATOM 1628 N N . ASP B 1 90 ? -2.145 9.797 -3.816 1 92.62 90 ASP B N 1
ATOM 1629 C CA . ASP B 1 90 ? -2.613 8.531 -4.371 1 92.62 90 ASP B CA 1
ATOM 1630 C C . ASP B 1 90 ? -2.838 7.504 -3.268 1 92.62 90 ASP B C 1
ATOM 1632 O O . ASP B 1 90 ? -2.281 7.625 -2.174 1 92.62 90 ASP B O 1
ATOM 1636 N N . PHE B 1 91 ? -3.736 6.59 -3.605 1 93.06 91 PHE B N 1
ATOM 1637 C CA . PHE B 1 91 ? -3.945 5.574 -2.58 1 93.06 91 PHE B CA 1
ATOM 1638 C C . PHE B 1 91 ? -4.289 4.23 -3.213 1 93.06 91 PHE B C 1
ATOM 1640 O O . PHE B 1 91 ? -4.773 4.18 -4.344 1 93.06 91 PHE B O 1
ATOM 1647 N N . HIS B 1 92 ? -3.939 3.18 -2.473 1 91.69 92 HIS B N 1
ATOM 1648 C CA . HIS B 1 92 ? -4.238 1.798 -2.834 1 91.69 92 HIS B CA 1
ATOM 1649 C C . HIS B 1 92 ? -4.926 1.063 -1.688 1 91.69 92 HIS B C 1
ATOM 1651 O O . HIS B 1 92 ? -4.453 1.102 -0.549 1 91.69 92 HIS B O 1
ATOM 1657 N N . ILE B 1 93 ? -6.023 0.442 -2.051 1 92.38 93 ILE B N 1
ATOM 1658 C CA . ILE B 1 93 ? -6.773 -0.308 -1.049 1 92.38 93 ILE B CA 1
ATOM 1659 C C . ILE B 1 93 ? -6.523 -1.804 -1.229 1 92.38 93 ILE B C 1
ATOM 1661 O O . ILE B 1 93 ? -6.66 -2.334 -2.334 1 92.38 93 ILE B O 1
ATOM 1665 N N . SER B 1 94 ? -6.102 -2.42 -0.14 1 91.56 94 SER B N 1
ATOM 1666 C CA . SER B 1 94 ? -5.891 -3.865 -0.129 1 91.56 94 SER B CA 1
ATOM 1667 C C . SER B 1 94 ? -6.945 -4.566 0.722 1 91.56 94 SER B C 1
ATOM 1669 O O . SER B 1 94 ? -7.027 -4.34 1.931 1 91.56 94 SER B O 1
ATOM 1671 N N . GLY B 1 95 ? -7.668 -5.473 0.118 1 87.38 95 GLY B N 1
ATOM 1672 C CA . GLY B 1 95 ? -8.641 -6.25 0.871 1 87.38 95 GLY B CA 1
ATOM 1673 C C . GLY B 1 95 ? -8 -7.328 1.727 1 87.38 95 GLY B C 1
ATOM 1674 O O . GLY B 1 95 ? -8.625 -7.836 2.66 1 87.38 95 GLY B O 1
ATOM 1675 N N . TRP B 1 96 ? -6.738 -7.543 1.351 1 87.25 96 TRP B N 1
ATOM 1676 C CA . TRP B 1 96 ? -6.012 -8.594 2.057 1 87.25 96 TRP B CA 1
ATOM 1677 C C . TRP B 1 96 ? -4.637 -8.109 2.496 1 87.25 96 TRP B C 1
ATOM 1679 O O . TRP B 1 96 ? -3.947 -7.414 1.746 1 87.25 96 TRP B O 1
ATOM 1689 N N . VAL B 1 97 ? -4.348 -8.555 3.777 1 93.69 97 VAL B N 1
ATOM 1690 C CA . VAL B 1 97 ? -3.033 -8.273 4.34 1 93.69 97 VAL B CA 1
ATOM 1691 C C . VAL B 1 97 ? -2.377 -9.57 4.797 1 93.69 97 VAL B C 1
ATOM 1693 O O . VAL B 1 97 ? -2.996 -10.375 5.5 1 93.69 97 VAL B O 1
ATOM 1696 N N . VAL B 1 98 ? -1.155 -9.719 4.32 1 94.81 98 VAL B N 1
ATOM 1697 C CA . VAL B 1 98 ? -0.41 -10.93 4.664 1 94.81 98 VAL B CA 1
ATOM 1698 C C . VAL B 1 98 ? 0.869 -10.547 5.406 1 94.81 98 VAL B C 1
ATOM 1700 O O . VAL B 1 98 ? 1.614 -9.672 4.969 1 94.81 98 VAL B O 1
ATOM 1703 N N . ASP B 1 99 ? 1.118 -11.219 6.559 1 95.44 99 ASP B N 1
ATOM 1704 C CA . ASP B 1 99 ? 2.367 -11.031 7.289 1 95.44 99 ASP B CA 1
ATOM 1705 C C . ASP B 1 99 ? 3.387 -12.109 6.918 1 95.44 99 ASP B C 1
ATOM 1707 O O . ASP B 1 99 ? 3.227 -13.273 7.277 1 95.44 99 ASP B O 1
ATOM 1711 N N . LEU B 1 100 ? 4.516 -11.695 6.234 1 93.31 100 LEU B N 1
ATOM 1712 C CA . LEU B 1 100 ? 5.48 -12.648 5.707 1 93.31 100 LEU B CA 1
ATOM 1713 C C . LEU B 1 100 ? 6.5 -13.039 6.773 1 93.31 100 LEU B C 1
ATOM 1715 O O . LEU B 1 100 ? 7.355 -13.891 6.535 1 93.31 100 LEU B O 1
ATOM 1719 N N . VAL B 1 101 ? 6.535 -12.367 7.891 1 88.12 101 VAL B N 1
ATOM 1720 C CA . VAL B 1 101 ? 7.516 -12.602 8.945 1 88.12 101 VAL B CA 1
ATOM 1721 C C . VAL B 1 101 ? 6.938 -13.555 9.984 1 88.12 101 VAL B C 1
ATOM 1723 O O . VAL B 1 101 ? 7.68 -14.203 10.727 1 88.12 101 VAL B O 1
ATOM 1726 N N . LYS B 1 102 ? 5.605 -13.625 10.156 1 79.38 102 LYS B N 1
ATOM 1727 C CA . LYS B 1 102 ? 5.027 -14.555 11.125 1 79.38 102 LYS B CA 1
ATOM 1728 C C . LYS B 1 102 ? 4.93 -15.961 10.555 1 79.38 102 LYS B C 1
ATOM 1730 O O . LYS B 1 102 ? 4.809 -16.141 9.344 1 79.38 102 LYS B O 1
#

Secondary structure (DSSP, 8-state):
--EESEEEEEEEE-HHHHHHHHHH-TTS-SGGGT---EEEEEEE--S--STHHHHHHHHHHHHHHHHHH-S-GGGS-S---HHHHHHHEEEEEEEEEEES--/--EESEEEEEEEE-HHHHHHHHHH-TTS-SGGGT---EEEEEEE--S--STHHHHHHHHHHHHHHHHHH-S-GGGS-S---HHHHHHHEEEEEEEEEEES--

Solvent-accessible surface area (backbone atoms only — not comparable to full-atom values): 11359 Å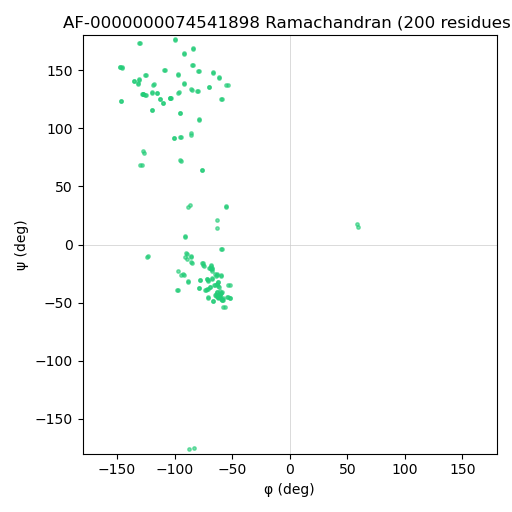² total; per-residue (Å²): 133,41,70,43,91,25,17,34,42,35,38,32,72,29,67,58,42,38,52,50,47,27,68,80,31,66,91,60,38,42,75,77,62,61,56,84,46,23,42,33,34,34,35,66,64,54,90,66,64,49,78,64,50,44,75,74,42,45,59,61,52,51,52,50,56,46,43,73,78,43,81,58,67,86,78,48,77,85,76,75,43,70,69,52,47,58,58,26,31,46,74,44,53,12,65,43,30,34,32,74,72,104,133,41,70,43,90,24,17,35,42,35,38,34,71,29,68,57,41,38,52,50,45,27,67,79,32,66,91,60,38,40,77,77,60,60,51,87,43,24,42,33,35,34,36,66,62,54,91,63,64,50,76,64,51,44,76,75,42,47,60,62,52,50,51,51,58,46,45,73,77,43,79,58,69,87,76,47,77,86,77,74,43,71,69,51,46,58,60,28,29,47,74,44,53,12,67,42,28,34,33,74,72,105

Organism: Cytophaga hutchinsonii (strain ATCC 33406 / DSM 1761 / CIP 103989 / NBRC 15051 / NCIMB 9469 / D465) (NCBI:txid269798)

Radius of gyration: 17.8 Å; Cα contacts (8 Å, |Δi|>4): 338; chains: 2; bounding box: 34×52×38 Å